Protein AF-A0AAN6PLB9-F1 (afdb_monomer)

Foldseek 3Di:
DADDQPFDDWDDDPPAWTAGDRDDPDDDHDDPDFPAFQLVVLPDDDDPLVLLQLLLQVLVQLQVCVVQQKDQQADARRQKGWHWDDDPPDDTHTQDIDGHNSNGIIRHDPPAWFAQAQTYDLLLFAPCSLLSFTHGQLRVLQSSLQRSCCSNVVDSQQDDPPVCCPDPCVNLSRVLSLCLAQDDPVLLVLLLVRSDPPGPCNVVSVVSNVPDDPVRHRDYLCPPVVDDNLSSVLSNQSSRNNSVSRDGSVVSSVRPSSPPRHHRNPPVPVDDDD

Structure (mmCIF, N/CA/C/O backbone):
data_AF-A0AAN6PLB9-F1
#
_entry.id   AF-A0AAN6PLB9-F1
#
loop_
_atom_site.group_PDB
_atom_site.id
_atom_site.type_symbol
_atom_site.label_atom_id
_atom_site.label_alt_id
_atom_site.label_comp_id
_atom_site.label_asym_id
_atom_site.label_entity_id
_atom_site.label_seq_id
_atom_site.pdbx_PDB_ins_code
_atom_site.Cartn_x
_atom_site.Cartn_y
_atom_site.Cartn_z
_atom_site.occupancy
_atom_site.B_iso_or_equiv
_atom_site.auth_seq_id
_atom_site.auth_comp_id
_atom_site.auth_asym_id
_atom_site.auth_atom_id
_atom_site.pdbx_PDB_model_num
ATOM 1 N N . MET A 1 1 ? -32.066 10.999 2.731 1.00 25.89 1 MET A N 1
ATOM 2 C CA . MET A 1 1 ? -32.574 11.296 1.374 1.00 25.89 1 MET A CA 1
ATOM 3 C C . MET A 1 1 ? -31.508 10.789 0.423 1.00 25.89 1 MET A C 1
ATOM 5 O O . MET A 1 1 ? -30.382 11.249 0.516 1.00 25.89 1 MET A O 1
ATOM 9 N N . PHE A 1 2 ? -31.809 9.727 -0.319 1.00 24.89 2 PHE A N 1
ATOM 10 C CA . PHE A 1 2 ? -30.837 8.967 -1.106 1.00 24.89 2 PHE A CA 1
ATOM 11 C C . PHE A 1 2 ? -30.573 9.694 -2.425 1.00 24.89 2 PHE A C 1
ATOM 13 O O . PHE A 1 2 ? -31.522 9.934 -3.172 1.00 24.89 2 PHE A O 1
ATOM 20 N N . TYR A 1 3 ? -29.319 10.047 -2.712 1.00 27.06 3 TYR A N 1
ATOM 21 C CA . TYR A 1 3 ? -28.954 10.449 -4.067 1.00 27.06 3 TYR A CA 1
ATOM 22 C C . TYR A 1 3 ? -28.979 9.206 -4.960 1.00 27.06 3 TYR A C 1
ATOM 24 O O . TYR A 1 3 ? -28.337 8.197 -4.675 1.00 27.06 3 TYR A O 1
ATOM 32 N N . ILE A 1 4 ? -29.778 9.273 -6.022 1.00 33.28 4 ILE A N 1
ATOM 33 C CA . ILE A 1 4 ? -29.794 8.291 -7.101 1.00 33.28 4 ILE A CA 1
ATOM 34 C C . ILE A 1 4 ? -28.876 8.865 -8.175 1.00 33.28 4 ILE A C 1
ATOM 36 O O . ILE A 1 4 ? -29.323 9.674 -8.987 1.00 33.28 4 ILE A O 1
ATOM 40 N N . ALA A 1 5 ? -27.606 8.460 -8.184 1.00 35.09 5 ALA A N 1
ATOM 41 C CA . ALA A 1 5 ? -26.762 8.682 -9.351 1.00 35.09 5 ALA A CA 1
ATOM 42 C C . ALA A 1 5 ? -27.443 8.005 -10.553 1.00 35.09 5 ALA A C 1
ATOM 44 O O . ALA A 1 5 ? -27.671 6.789 -10.559 1.00 35.09 5 ALA A O 1
ATOM 45 N N . ARG A 1 6 ? -27.832 8.782 -11.570 1.00 33.81 6 ARG A N 1
ATOM 46 C CA . ARG A 1 6 ? -28.311 8.220 -12.839 1.00 33.81 6 ARG A CA 1
ATOM 47 C C . ARG A 1 6 ? -27.099 7.848 -13.684 1.00 33.81 6 ARG A C 1
ATOM 49 O O . ARG A 1 6 ? -26.679 8.596 -14.557 1.00 33.81 6 ARG A O 1
ATOM 56 N N . LEU A 1 7 ? -26.584 6.646 -13.447 1.00 39.00 7 LEU A N 1
ATOM 57 C CA . LEU A 1 7 ? -25.557 6.016 -14.275 1.00 39.00 7 LEU A CA 1
ATOM 58 C C . LEU A 1 7 ? -26.034 5.944 -15.745 1.00 39.00 7 LEU A C 1
ATOM 60 O O . LEU A 1 7 ? -27.029 5.278 -16.048 1.00 39.00 7 LEU A O 1
ATOM 64 N N . LYS A 1 8 ? -25.337 6.616 -16.671 1.00 37.84 8 LYS A N 1
ATOM 65 C CA . LYS A 1 8 ? -25.500 6.453 -18.132 1.00 37.84 8 LYS A CA 1
ATOM 66 C C . LYS A 1 8 ? -24.259 5.782 -18.756 1.00 37.84 8 LYS A C 1
ATOM 68 O O . LYS A 1 8 ? -23.243 5.633 -18.084 1.00 37.84 8 LYS A O 1
ATOM 73 N N . PRO A 1 9 ? -24.358 5.243 -19.989 1.00 39.09 9 PRO A N 1
ATOM 74 C CA . PRO A 1 9 ? -23.533 4.122 -20.421 1.00 39.09 9 PRO A CA 1
ATOM 75 C C . PRO A 1 9 ? -22.086 4.502 -20.752 1.00 39.09 9 PRO A C 1
ATOM 77 O O . PRO A 1 9 ? -21.847 5.383 -21.569 1.00 39.09 9 PRO A O 1
ATOM 80 N N . TRP A 1 10 ? -21.164 3.719 -20.184 1.00 47.72 10 TRP A N 1
ATOM 81 C CA . TRP A 1 10 ? -19.867 3.279 -20.715 1.00 47.72 10 TRP A CA 1
ATOM 82 C C . TRP A 1 10 ? -19.184 4.219 -21.724 1.00 47.72 10 TRP A C 1
ATOM 84 O O . TRP A 1 10 ? -19.384 4.087 -22.935 1.00 47.72 10 TRP A O 1
ATOM 94 N N . VAL A 1 11 ? -18.268 5.071 -21.258 1.00 44.00 11 VAL A N 1
ATOM 95 C CA . VAL A 1 11 ? -17.340 5.754 -22.168 1.00 44.00 11 VAL A CA 1
ATOM 96 C C . VAL A 1 11 ? -16.182 4.808 -22.490 1.00 44.00 11 VAL A C 1
ATOM 98 O O . VAL A 1 11 ? -15.312 4.542 -21.665 1.00 44.00 11 VAL A O 1
ATOM 101 N N . ARG A 1 12 ? -16.191 4.257 -23.710 1.00 44.69 12 ARG A N 1
ATOM 102 C CA . ARG A 1 12 ? -15.027 3.590 -24.312 1.00 44.69 12 ARG A CA 1
ATOM 103 C C . ARG A 1 12 ? -14.147 4.672 -24.928 1.00 44.69 12 ARG A C 1
ATOM 105 O O . ARG A 1 12 ? -14.600 5.332 -25.857 1.00 44.69 12 ARG A O 1
ATOM 112 N N . GLY A 1 13 ? -12.919 4.852 -24.446 1.00 45.09 13 GLY A N 1
ATOM 113 C CA . GLY A 1 13 ? -12.085 5.947 -24.961 1.00 45.09 13 GLY A CA 1
ATOM 114 C C . GLY A 1 13 ? -10.575 5.792 -24.848 1.00 45.09 13 GLY A C 1
ATOM 115 O O . GLY A 1 13 ? -9.855 6.408 -25.624 1.00 45.09 13 GLY A O 1
ATOM 116 N N . ILE A 1 14 ? -10.067 4.944 -23.960 1.00 41.19 14 ILE A N 1
ATOM 117 C CA . ILE A 1 14 ? -8.632 4.667 -23.870 1.00 41.19 14 ILE A CA 1
ATOM 118 C C . ILE A 1 14 ? -8.520 3.165 -23.847 1.00 41.19 14 ILE A C 1
ATOM 120 O O . ILE A 1 14 ? -9.239 2.544 -23.068 1.00 41.19 14 ILE A O 1
ATOM 124 N N . ALA A 1 15 ? -7.728 2.622 -24.775 1.00 43.38 15 ALA A N 1
ATOM 125 C CA . ALA A 1 15 ? -7.620 1.203 -25.074 1.00 43.38 15 ALA A CA 1
ATOM 126 C C . ALA A 1 15 ? -7.898 0.362 -23.828 1.00 43.38 15 ALA A C 1
ATOM 128 O O . ALA A 1 15 ? -7.049 0.154 -22.967 1.00 43.38 15 ALA A O 1
ATOM 129 N N . ASP A 1 16 ? -9.143 -0.099 -23.769 1.00 50.94 16 ASP A N 1
ATOM 130 C CA . ASP A 1 16 ? -9.564 -1.180 -22.927 1.00 50.94 16 ASP A CA 1
ATOM 131 C C . ASP A 1 16 ? -9.808 -0.960 -21.405 1.00 50.94 16 ASP A C 1
ATOM 133 O O . ASP A 1 16 ? -10.068 -1.942 -20.697 1.00 50.94 16 ASP A O 1
ATOM 137 N N . SER A 1 17 ? -9.936 0.281 -20.921 1.00 43.31 17 SER A N 1
ATOM 138 C CA . SER A 1 17 ? -10.516 0.608 -19.596 1.00 43.31 17 SER A CA 1
ATOM 139 C C . SER A 1 17 ? -11.851 1.370 -19.707 1.00 43.31 17 SER A C 1
ATOM 141 O O . SER A 1 17 ? -12.131 2.029 -20.710 1.00 43.31 17 SER A O 1
ATOM 143 N N . LEU A 1 18 ? -12.724 1.217 -18.702 1.00 50.16 18 LEU A N 1
ATOM 144 C CA . LEU A 1 18 ? -14.030 1.881 -18.625 1.00 50.16 18 LEU A CA 1
ATOM 145 C C . LEU A 1 18 ? -14.038 2.818 -17.418 1.00 50.16 18 LEU A C 1
ATOM 147 O O . LEU A 1 18 ? -13.788 2.376 -16.297 1.00 50.16 18 LEU A O 1
ATOM 151 N N . VAL A 1 19 ? -14.324 4.091 -17.676 1.00 51.91 19 VAL A N 1
ATOM 152 C CA . VAL A 1 19 ? -14.404 5.156 -16.669 1.00 51.91 19 VAL A CA 1
ATOM 153 C C . VAL A 1 19 ? -15.876 5.508 -16.453 1.00 51.91 19 VAL A C 1
ATOM 155 O O . VAL A 1 19 ? -16.648 5.561 -17.418 1.00 51.91 19 VAL A O 1
ATOM 158 N N . PHE A 1 20 ? -16.272 5.713 -15.196 1.00 50.66 20 PHE A N 1
ATOM 159 C CA . PHE A 1 20 ? -17.578 6.276 -14.867 1.00 50.66 20 PHE A CA 1
ATOM 160 C C . PHE A 1 20 ? -17.545 7.773 -15.175 1.00 50.66 20 PHE A C 1
ATOM 162 O O . PHE A 1 20 ? -16.672 8.483 -14.697 1.00 50.66 20 PHE A O 1
ATOM 169 N N . VAL A 1 21 ? -18.463 8.241 -16.019 1.00 49.38 21 VAL A N 1
ATOM 170 C CA . VAL A 1 21 ? -18.608 9.670 -16.311 1.00 49.38 21 VAL A CA 1
ATOM 171 C C . VAL A 1 21 ? -19.924 10.118 -15.709 1.00 49.38 21 VAL A C 1
ATOM 173 O O . VAL A 1 21 ? -20.982 9.654 -16.148 1.00 49.38 21 VAL A O 1
ATOM 176 N N . ASP A 1 22 ? -19.840 10.978 -14.697 1.00 52.12 22 ASP A N 1
ATOM 177 C CA . ASP A 1 22 ? -21.008 11.674 -14.173 1.00 52.12 22 ASP A CA 1
ATOM 178 C C . ASP A 1 22 ? -21.429 12.791 -15.139 1.00 52.12 22 ASP A C 1
ATOM 180 O O . ASP A 1 22 ? -20.599 13.352 -15.858 1.00 52.12 22 ASP A O 1
ATOM 184 N N . THR A 1 23 ? -22.732 13.044 -15.250 1.00 51.47 23 THR A N 1
ATOM 185 C CA . THR A 1 23 ? -23.297 13.918 -16.304 1.00 51.47 23 THR A CA 1
ATOM 186 C C . THR A 1 23 ? -24.202 15.020 -15.772 1.00 51.47 23 THR A C 1
ATOM 188 O O . THR A 1 23 ? -24.922 15.640 -16.560 1.00 51.47 23 THR A O 1
ATOM 191 N N . VAL A 1 24 ? -24.209 15.259 -14.464 1.00 55.50 24 VAL A N 1
ATOM 192 C CA . VAL A 1 24 ? -25.014 16.309 -13.847 1.00 55.50 24 VAL A CA 1
ATOM 193 C C . VAL A 1 24 ? -24.092 17.479 -13.460 1.00 55.50 24 VAL A C 1
ATOM 195 O O . VAL A 1 24 ? -22.923 17.319 -13.134 1.00 55.50 24 VAL A O 1
ATOM 198 N N . GLU A 1 25 ? -24.579 18.707 -13.659 1.00 54.75 25 GLU A N 1
ATOM 199 C CA . GLU A 1 25 ? -23.745 19.924 -13.624 1.00 54.75 25 GLU A CA 1
ATOM 200 C C . GLU A 1 25 ? -23.297 20.329 -12.207 1.00 54.75 25 GLU A C 1
ATOM 202 O O . GLU A 1 25 ? -22.297 21.028 -12.077 1.00 54.75 25 GLU A O 1
ATOM 207 N N . ASP A 1 26 ? -23.996 19.857 -11.168 1.00 61.62 26 ASP A N 1
ATOM 208 C CA . ASP A 1 26 ? -23.743 20.146 -9.749 1.00 61.62 26 ASP A CA 1
ATOM 209 C C . ASP A 1 26 ? -23.920 18.860 -8.910 1.00 61.62 26 ASP A C 1
ATOM 211 O O . ASP A 1 26 ? -24.918 18.689 -8.201 1.00 61.62 26 ASP A O 1
ATOM 215 N N . ASP A 1 27 ? -22.994 17.907 -9.028 1.00 63.59 27 ASP A N 1
ATOM 216 C CA . ASP A 1 27 ? -23.110 16.607 -8.356 1.00 63.59 27 ASP A CA 1
ATOM 217 C C . ASP A 1 27 ? -22.574 16.608 -6.921 1.00 63.59 27 ASP A C 1
ATOM 219 O O . ASP A 1 27 ? -21.419 16.938 -6.652 1.00 63.59 27 ASP A O 1
ATOM 223 N N . ILE A 1 28 ? -23.432 16.192 -5.980 1.00 64.56 28 ILE A N 1
ATOM 224 C CA . ILE A 1 28 ? -23.080 15.964 -4.575 1.00 64.56 28 ILE A CA 1
ATOM 225 C C . ILE A 1 28 ? -23.346 14.500 -4.238 1.00 64.56 28 ILE A C 1
ATOM 227 O O . ILE A 1 28 ? -24.496 14.053 -4.201 1.00 64.56 28 ILE A O 1
ATOM 231 N N . PHE A 1 29 ? -22.293 13.767 -3.885 1.00 69.06 29 PHE A N 1
ATOM 232 C CA . PHE A 1 29 ? -22.437 12.464 -3.252 1.00 69.06 29 PHE A CA 1
ATOM 233 C C . PHE A 1 29 ? -22.690 12.627 -1.751 1.00 69.06 29 PHE A C 1
ATOM 235 O O . PHE A 1 29 ? -21.926 13.270 -1.033 1.00 69.06 29 PHE A O 1
ATOM 242 N N . VAL A 1 30 ? -23.771 12.022 -1.255 1.00 69.38 30 VAL A N 1
ATOM 243 C CA . VAL A 1 30 ? -24.092 12.007 0.178 1.00 69.38 30 VAL A CA 1
ATOM 244 C C . VAL A 1 30 ? -23.851 10.606 0.721 1.00 69.38 30 VAL A C 1
ATOM 246 O O . VAL A 1 30 ? -24.580 9.671 0.387 1.00 69.38 30 VAL A O 1
ATOM 249 N N . TYR A 1 31 ? -22.846 10.482 1.581 1.00 72.00 31 TYR A N 1
ATOM 250 C CA . TYR A 1 31 ? -22.482 9.241 2.260 1.00 72.00 31 TYR A CA 1
ATOM 251 C C . TYR A 1 31 ? -22.837 9.298 3.747 1.00 72.00 31 TYR A C 1
ATOM 253 O O . TYR A 1 31 ? -23.114 10.360 4.307 1.00 72.00 31 TYR A O 1
ATOM 261 N N . GLU A 1 32 ? -22.814 8.138 4.400 1.00 77.00 32 GLU A N 1
ATOM 262 C CA . GLU A 1 32 ? -22.774 8.086 5.859 1.00 77.00 32 GLU A CA 1
ATOM 263 C C . GLU A 1 32 ? -21.498 8.774 6.353 1.00 77.00 32 GLU A C 1
ATOM 265 O O . GLU A 1 32 ? -20.406 8.517 5.844 1.00 77.00 32 GLU A O 1
ATOM 270 N N . PHE A 1 33 ? -21.655 9.674 7.320 1.00 79.75 33 PHE A N 1
ATOM 271 C CA . PHE A 1 33 ? -20.542 10.421 7.883 1.00 79.75 33 PHE A CA 1
ATOM 272 C C . PHE A 1 33 ? -19.771 9.552 8.874 1.00 79.75 33 PHE A C 1
ATOM 274 O O . PHE A 1 33 ? -20.354 9.042 9.828 1.00 79.75 33 PHE A O 1
ATOM 281 N N . LEU A 1 34 ? -18.462 9.435 8.662 1.00 86.56 34 LEU A N 1
ATOM 282 C CA . LEU A 1 34 ? -17.520 8.879 9.626 1.00 86.56 34 LEU A CA 1
ATOM 283 C C . LEU A 1 34 ? -16.592 10.020 10.084 1.00 86.56 34 LEU A C 1
ATOM 285 O O . LEU A 1 34 ? -16.131 10.796 9.243 1.00 86.56 34 LEU A O 1
ATOM 289 N N . PRO A 1 35 ? -16.339 10.163 11.396 1.00 87.75 35 PRO A N 1
ATOM 290 C CA . PRO A 1 35 ? -15.766 11.377 11.979 1.00 87.75 35 PRO A CA 1
ATOM 291 C C . PRO A 1 35 ? -14.303 11.639 11.617 1.00 87.75 35 PRO A C 1
ATOM 293 O O . PRO A 1 35 ? -13.835 12.770 11.766 1.00 87.75 35 PRO A O 1
ATOM 296 N N . THR A 1 36 ? -13.559 10.622 11.180 1.00 93.50 36 THR A N 1
ATOM 297 C CA . THR A 1 36 ? -12.130 10.756 10.893 1.00 93.50 36 THR A CA 1
ATOM 298 C C . THR A 1 36 ? -11.662 9.793 9.802 1.00 93.50 36 THR A C 1
ATOM 300 O O . THR A 1 36 ? -12.372 8.869 9.404 1.00 93.50 36 THR A O 1
ATOM 303 N N . ASP A 1 37 ? -10.436 10.012 9.339 1.00 93.94 37 ASP A N 1
ATOM 304 C CA . ASP A 1 37 ? -9.695 9.120 8.457 1.00 93.94 37 ASP A CA 1
ATOM 305 C C . ASP A 1 37 ? -8.567 8.408 9.220 1.00 93.94 37 ASP A C 1
ATOM 307 O O . ASP A 1 37 ? -8.152 8.819 10.312 1.00 93.94 37 ASP A O 1
ATOM 311 N N . LEU A 1 38 ? -8.055 7.325 8.641 1.00 93.06 38 LEU A N 1
ATOM 312 C CA . LEU A 1 38 ? -7.063 6.482 9.287 1.00 93.06 38 LEU A CA 1
ATOM 313 C C . LEU A 1 38 ? -5.719 7.192 9.475 1.00 93.06 38 LEU A C 1
ATOM 315 O O . LEU A 1 38 ? -5.037 6.867 10.440 1.00 93.06 38 LEU A O 1
ATOM 319 N N . LEU A 1 39 ? -5.352 8.171 8.631 1.00 91.38 39 LEU A N 1
ATOM 320 C CA . LEU A 1 39 ? -4.103 8.934 8.799 1.00 91.38 39 LEU A CA 1
ATOM 321 C C . LEU A 1 39 ? -4.120 9.741 10.101 1.00 91.38 39 LEU A C 1
ATOM 323 O O . LEU A 1 39 ? -3.115 9.821 10.809 1.00 91.38 39 LEU A O 1
ATOM 327 N N . ARG A 1 40 ? -5.260 10.368 10.405 1.00 89.00 40 ARG A N 1
ATOM 328 C CA . ARG A 1 40 ? -5.456 11.136 11.643 1.00 89.00 40 ARG A CA 1
ATOM 329 C C . ARG A 1 40 ? -5.664 10.208 12.836 1.00 89.00 40 ARG A C 1
ATOM 331 O O . ARG A 1 40 ? -5.087 10.433 13.898 1.00 89.00 40 ARG A O 1
ATOM 338 N N . PHE A 1 41 ? -6.452 9.150 12.652 1.00 86.88 41 PHE A N 1
ATOM 339 C CA . PHE A 1 41 ? -6.811 8.211 13.715 1.00 86.88 41 PHE A CA 1
ATOM 340 C C . PHE A 1 41 ? -5.655 7.314 14.177 1.00 86.88 41 PHE A C 1
ATOM 342 O O . PHE A 1 41 ? -5.664 6.848 15.313 1.00 86.88 41 PHE A O 1
ATOM 349 N N . SER A 1 42 ? -4.644 7.068 13.339 1.00 77.88 42 SER A N 1
ATOM 350 C CA . SER A 1 42 ? -3.480 6.258 13.720 1.00 77.88 42 SER A CA 1
ATOM 351 C C . SER A 1 42 ? -2.406 7.026 14.499 1.00 77.88 42 SER A C 1
ATOM 353 O O . SER A 1 42 ? -1.415 6.414 14.906 1.00 77.88 42 SER A O 1
ATOM 355 N N . GLN A 1 43 ? -2.560 8.342 14.714 1.00 72.12 43 GLN A N 1
ATOM 356 C CA . GLN A 1 43 ? -1.592 9.128 15.491 1.00 72.12 43 GLN A CA 1
ATOM 357 C C . GLN A 1 43 ? -1.605 8.797 16.996 1.00 72.12 43 GLN A C 1
ATOM 359 O O . GLN A 1 43 ? -0.521 8.649 17.569 1.00 72.12 43 GLN A O 1
ATOM 364 N N . PRO A 1 44 ? -2.769 8.619 17.655 1.00 69.50 44 PRO A N 1
ATOM 365 C CA . PRO A 1 44 ? -2.837 8.018 18.986 1.00 69.50 44 PRO A CA 1
ATOM 366 C C . PRO A 1 44 ? -2.321 6.568 19.028 1.00 69.50 44 PRO A C 1
ATOM 368 O O . PRO A 1 44 ? -2.311 5.844 18.030 1.00 69.50 44 PRO A O 1
ATOM 371 N N . ALA A 1 45 ? -1.920 6.104 20.215 1.00 75.25 45 ALA A N 1
ATOM 372 C CA . ALA A 1 45 ? -1.459 4.731 20.420 1.00 75.25 45 ALA A CA 1
ATOM 373 C C . ALA A 1 45 ? -2.635 3.731 20.394 1.00 75.25 45 ALA A C 1
ATOM 375 O O . ALA A 1 45 ? -3.240 3.436 21.421 1.00 75.25 45 ALA A O 1
ATOM 376 N N . LEU A 1 46 ? -2.952 3.194 19.213 1.00 87.50 46 LEU A N 1
ATOM 377 C CA . LEU A 1 46 ? -3.864 2.055 19.061 1.00 87.50 46 LEU A CA 1
ATOM 378 C C . LEU A 1 46 ? -3.172 0.745 19.459 1.00 87.50 46 LEU A C 1
ATOM 380 O O . LEU A 1 46 ? -1.989 0.549 19.163 1.00 87.50 46 LEU A O 1
ATOM 384 N N . SER A 1 47 ? -3.923 -0.183 20.060 1.00 91.69 47 SER A N 1
ATOM 385 C CA . SER A 1 47 ? -3.423 -1.536 20.318 1.00 91.69 47 SER A CA 1
ATOM 386 C C . SER A 1 47 ? -3.121 -2.279 19.013 1.00 91.69 47 SER A C 1
ATOM 388 O O . SER A 1 47 ? -3.685 -1.994 17.950 1.00 91.69 47 SER A O 1
ATOM 390 N N . VAL A 1 48 ? -2.227 -3.263 19.096 1.00 93.06 48 VAL A N 1
ATOM 391 C CA . VAL A 1 48 ? -1.866 -4.130 17.965 1.00 93.06 48 VAL A CA 1
ATOM 392 C C . VAL A 1 48 ? -3.098 -4.861 17.430 1.00 93.06 48 VAL A C 1
ATOM 394 O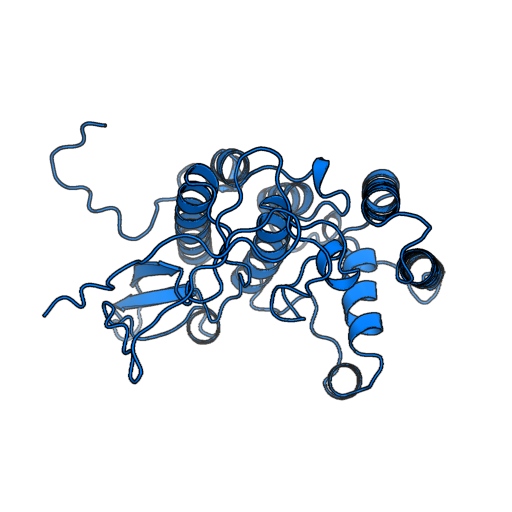 O . VAL A 1 48 ? -3.263 -4.994 16.218 1.00 93.06 48 VAL A O 1
ATOM 397 N N . GLU A 1 49 ? -3.989 -5.292 18.317 1.00 93.75 49 GLU A N 1
ATOM 398 C CA . GLU A 1 49 ? -5.231 -5.986 17.988 1.00 93.75 49 GLU A CA 1
ATOM 399 C C . GLU A 1 49 ? -6.177 -5.077 17.203 1.00 93.75 49 GLU A C 1
ATOM 401 O O . GLU A 1 49 ? -6.653 -5.474 16.140 1.00 93.75 49 GLU A O 1
ATOM 406 N N . THR A 1 50 ? -6.386 -3.835 17.654 1.00 93.94 50 THR A N 1
ATOM 407 C CA . THR A 1 50 ? -7.221 -2.859 16.936 1.00 93.94 50 THR A CA 1
ATOM 408 C C . THR A 1 50 ? -6.650 -2.563 15.553 1.00 93.94 50 THR A C 1
ATOM 410 O O . THR A 1 50 ? -7.386 -2.587 14.566 1.00 93.94 50 THR A O 1
ATOM 413 N N . LYS A 1 51 ? -5.330 -2.369 15.443 1.00 95.31 51 LYS A N 1
ATOM 414 C CA . LYS A 1 51 ? -4.647 -2.174 14.153 1.00 95.31 51 LYS A CA 1
ATOM 415 C C . LYS A 1 51 ? -4.860 -3.362 13.208 1.00 95.31 51 LYS A C 1
ATOM 417 O O . LYS A 1 51 ? -5.196 -3.160 12.041 1.00 95.31 51 LYS A O 1
ATOM 422 N N . ARG A 1 52 ? -4.736 -4.598 13.706 1.00 96.81 52 ARG A N 1
ATOM 423 C CA . ARG A 1 52 ? -5.010 -5.825 12.932 1.00 96.81 52 ARG A CA 1
ATOM 424 C C . ARG A 1 52 ? -6.460 -5.886 12.455 1.00 96.81 52 ARG A C 1
ATOM 426 O O . ARG A 1 52 ? -6.685 -6.198 11.287 1.00 96.81 52 ARG A O 1
ATOM 433 N N . SER A 1 53 ? -7.422 -5.557 13.315 1.00 96.38 53 SER A N 1
ATOM 434 C CA . SER A 1 53 ? -8.848 -5.543 12.965 1.00 96.38 53 SER A CA 1
ATOM 435 C C . SER A 1 53 ? -9.181 -4.479 11.915 1.00 96.38 53 SER A C 1
ATOM 437 O O . SER A 1 53 ? -9.909 -4.771 10.964 1.00 96.38 53 SER A O 1
ATOM 439 N N . ILE A 1 54 ? -8.594 -3.277 12.008 1.00 96.25 54 ILE A N 1
ATOM 440 C CA . ILE A 1 54 ? -8.721 -2.233 10.974 1.00 96.25 54 ILE A CA 1
ATOM 441 C C . ILE A 1 54 ? -8.191 -2.754 9.639 1.00 96.25 54 ILE A C 1
ATOM 443 O O . ILE A 1 54 ? -8.913 -2.740 8.643 1.00 96.25 54 ILE A O 1
ATOM 447 N N . LEU A 1 55 ? -6.960 -3.273 9.615 1.00 97.75 55 LEU A N 1
ATOM 448 C CA . LEU A 1 55 ? -6.335 -3.768 8.387 1.00 97.75 55 LEU A CA 1
ATOM 449 C C . LEU A 1 55 ? -7.114 -4.927 7.765 1.00 97.75 55 LEU A C 1
ATOM 451 O O . LEU A 1 55 ? -7.283 -4.958 6.547 1.00 97.75 55 LEU A O 1
ATOM 455 N N . LYS A 1 56 ? -7.649 -5.840 8.584 1.00 97.88 56 LYS A N 1
ATOM 456 C CA . LYS A 1 56 ? -8.515 -6.921 8.105 1.00 97.88 56 LYS A CA 1
ATOM 457 C C . LYS A 1 56 ? -9.798 -6.379 7.476 1.00 97.88 56 LYS A C 1
ATOM 459 O O . LYS A 1 56 ? -10.217 -6.877 6.435 1.00 97.88 56 LYS A O 1
ATOM 464 N N . SER A 1 57 ? -10.398 -5.350 8.074 1.00 96.44 57 SER A N 1
ATOM 465 C CA . SER A 1 57 ? -11.631 -4.721 7.575 1.00 96.44 57 SER A CA 1
ATOM 466 C C . SER A 1 57 ? -11.402 -4.019 6.236 1.00 96.44 57 SER A C 1
ATOM 468 O O . SER A 1 57 ? -12.155 -4.241 5.289 1.00 96.44 57 SER A O 1
ATOM 470 N N . VAL A 1 58 ? -10.305 -3.262 6.108 1.00 97.00 58 VAL A N 1
ATOM 471 C CA . VAL A 1 58 ? -9.897 -2.644 4.834 1.00 97.00 58 VAL A CA 1
ATOM 472 C C . VAL A 1 58 ? -9.659 -3.711 3.767 1.00 97.00 58 VAL A C 1
ATOM 474 O O . VAL A 1 58 ? -10.198 -3.618 2.668 1.00 97.00 58 VAL A O 1
ATOM 477 N N . LEU A 1 59 ? -8.895 -4.757 4.086 1.00 97.50 59 LEU A N 1
ATOM 478 C CA . LEU A 1 59 ? -8.588 -5.821 3.132 1.00 97.50 59 LEU A CA 1
ATOM 479 C C . LEU A 1 59 ? -9.835 -6.618 2.716 1.00 97.50 59 LEU A C 1
ATOM 481 O O . LEU A 1 59 ? -9.934 -7.041 1.567 1.00 97.50 59 LEU A O 1
ATOM 485 N N . THR A 1 60 ? -10.806 -6.772 3.621 1.00 96.31 60 THR A N 1
ATOM 486 C CA . THR A 1 60 ? -12.121 -7.364 3.322 1.00 96.31 60 THR A CA 1
ATOM 487 C C . THR A 1 60 ? -12.879 -6.514 2.305 1.00 96.31 60 THR A C 1
ATOM 489 O O . THR A 1 60 ? -13.337 -7.044 1.294 1.00 96.31 60 THR A O 1
ATOM 492 N N . GLY A 1 61 ? -12.927 -5.192 2.500 1.00 94.69 61 GLY A N 1
ATOM 493 C CA . GLY A 1 61 ? -13.506 -4.268 1.520 1.00 94.69 61 GLY A CA 1
ATOM 494 C C . GLY A 1 61 ? -12.788 -4.307 0.165 1.00 94.69 61 GLY A C 1
ATOM 495 O O . GLY A 1 61 ? -13.439 -4.341 -0.876 1.00 94.69 61 GLY A O 1
ATOM 496 N N . LEU A 1 62 ? -11.451 -4.376 0.160 1.00 95.62 62 LEU A N 1
ATOM 497 C CA . LEU A 1 62 ? -10.669 -4.511 -1.075 1.00 95.62 62 LEU A CA 1
ATOM 498 C C . LEU A 1 62 ? -10.957 -5.822 -1.805 1.00 95.62 62 LEU A C 1
ATOM 500 O O . LEU A 1 62 ? -11.112 -5.804 -3.022 1.00 95.62 62 LEU A O 1
ATOM 504 N N . SER A 1 63 ? -11.051 -6.934 -1.076 1.00 95.56 63 SER A N 1
ATOM 505 C CA . SER A 1 63 ? -11.420 -8.234 -1.641 1.00 95.56 63 SER A CA 1
ATOM 506 C C . SER A 1 63 ? -12.776 -8.165 -2.342 1.00 95.56 63 SER A C 1
ATOM 508 O O . SER A 1 63 ? -12.896 -8.576 -3.495 1.00 95.56 63 SER A O 1
ATOM 510 N N . GLU A 1 64 ? -13.772 -7.544 -1.706 1.00 94.50 64 GLU A N 1
ATOM 511 C CA . GLU A 1 64 ? -15.100 -7.364 -2.297 1.00 94.50 64 GLU A CA 1
ATOM 512 C C . GLU A 1 64 ? -15.069 -6.496 -3.565 1.00 94.50 64 GLU A C 1
ATOM 514 O O . GLU A 1 64 ? -15.678 -6.852 -4.577 1.00 94.50 64 GLU A O 1
ATOM 519 N N . LEU A 1 65 ? -14.321 -5.386 -3.551 1.00 92.81 65 LEU A N 1
ATOM 520 C CA . LEU A 1 65 ? -14.130 -4.552 -4.742 1.00 92.81 65 LEU A CA 1
ATOM 521 C C . LEU A 1 65 ? -13.464 -5.347 -5.874 1.00 92.81 65 LEU A C 1
ATOM 523 O O . LEU A 1 65 ? -13.968 -5.352 -6.998 1.00 92.81 65 LEU A O 1
ATOM 527 N N . HIS A 1 66 ? -12.377 -6.068 -5.584 1.00 93.81 66 HIS A N 1
ATOM 528 C CA . HIS A 1 66 ? -11.625 -6.832 -6.587 1.00 93.81 66 HIS A CA 1
ATOM 529 C C . HIS A 1 66 ? -12.461 -7.976 -7.174 1.00 93.81 66 HIS A C 1
ATOM 531 O O . HIS A 1 66 ? -12.422 -8.186 -8.386 1.00 93.81 66 HIS A O 1
ATOM 537 N N . ASN A 1 67 ? -13.277 -8.657 -6.359 1.00 91.69 67 ASN A N 1
ATOM 538 C CA . ASN A 1 67 ? -14.206 -9.704 -6.812 1.00 91.69 67 ASN A CA 1
ATOM 539 C C . ASN A 1 67 ? -15.283 -9.165 -7.767 1.00 91.69 67 ASN A C 1
ATOM 541 O O . ASN A 1 67 ? -15.798 -9.902 -8.607 1.00 91.69 67 ASN A O 1
ATOM 545 N N . ARG A 1 68 ? -15.599 -7.868 -7.678 1.00 90.62 68 ARG A N 1
ATOM 546 C CA . ARG A 1 68 ? -16.500 -7.158 -8.603 1.00 90.62 68 ARG A CA 1
ATOM 547 C C . ARG A 1 68 ? -15.772 -6.522 -9.790 1.00 90.62 68 ARG A C 1
ATOM 549 O O . ARG A 1 68 ? -16.413 -5.861 -10.606 1.00 90.62 68 ARG A O 1
ATOM 556 N N . GLY A 1 69 ? -14.455 -6.703 -9.896 1.00 91.06 69 GLY A N 1
ATOM 557 C CA . GLY A 1 69 ? -13.624 -6.074 -10.920 1.00 91.06 69 GLY A CA 1
ATOM 558 C C . GLY A 1 69 ? -13.423 -4.574 -10.708 1.00 91.06 69 GLY A C 1
ATOM 559 O O . GLY A 1 69 ? -13.160 -3.861 -11.669 1.00 91.06 69 GLY A O 1
ATOM 560 N N . ILE A 1 70 ? -13.609 -4.060 -9.491 1.00 90.75 70 ILE A N 1
ATOM 561 C CA . ILE A 1 70 ? -13.472 -2.635 -9.184 1.00 90.75 70 ILE A CA 1
ATOM 562 C C . ILE A 1 70 ? -12.074 -2.366 -8.632 1.00 90.75 70 ILE A C 1
ATOM 564 O O . ILE A 1 70 ? -11.659 -2.920 -7.610 1.00 90.75 70 ILE A O 1
ATOM 568 N N . MET A 1 71 ? -11.373 -1.440 -9.281 1.00 91.06 71 MET A N 1
ATOM 569 C CA . MET A 1 71 ? -10.094 -0.917 -8.836 1.00 91.06 71 MET A CA 1
ATOM 570 C C . MET A 1 71 ? -10.245 0.557 -8.418 1.00 91.06 71 MET A C 1
ATOM 572 O O . MET A 1 71 ? -10.319 1.425 -9.269 1.00 91.06 71 MET A O 1
ATOM 576 N N . HIS A 1 72 ? -10.273 0.834 -7.113 1.00 92.69 72 HIS A N 1
ATOM 577 C CA . HIS A 1 72 ? -10.228 2.156 -6.473 1.00 92.69 72 HIS A CA 1
ATOM 578 C C . HIS A 1 72 ? -9.186 3.149 -7.016 1.00 92.69 72 HIS A C 1
ATOM 580 O O . HIS A 1 72 ? -9.472 4.332 -7.115 1.00 92.69 72 HIS A O 1
ATOM 586 N N . THR A 1 73 ? -7.977 2.696 -7.337 1.00 91.75 73 THR A N 1
ATOM 587 C CA . THR A 1 73 ? -6.820 3.469 -7.826 1.00 91.75 73 THR A CA 1
ATOM 588 C C . THR A 1 73 ? -6.045 4.345 -6.829 1.00 91.75 73 THR A C 1
ATOM 590 O O . THR A 1 73 ? -4.914 4.709 -7.153 1.00 91.75 73 THR A O 1
ATOM 593 N N . ASP A 1 74 ? -6.541 4.604 -5.611 1.00 94.75 74 ASP A N 1
ATOM 594 C CA . ASP A 1 74 ? -5.853 5.466 -4.627 1.00 94.75 74 ASP A CA 1
ATOM 595 C C . ASP A 1 74 ? -5.968 4.978 -3.170 1.00 94.75 74 ASP A C 1
ATOM 597 O O . ASP A 1 74 ? -6.512 5.637 -2.284 1.00 94.75 74 ASP A O 1
ATOM 601 N N . ILE A 1 75 ? -5.441 3.778 -2.911 1.00 96.31 75 ILE A N 1
ATOM 602 C CA . ILE A 1 75 ? -5.398 3.209 -1.558 1.00 96.31 75 ILE A CA 1
ATOM 603 C C . ILE A 1 75 ? -4.342 3.924 -0.711 1.00 96.31 75 ILE A C 1
ATOM 605 O O . ILE A 1 75 ? -3.140 3.749 -0.915 1.00 96.31 75 ILE A O 1
ATOM 609 N N . LYS A 1 76 ? -4.812 4.687 0.279 1.00 96.19 76 LYS A N 1
ATOM 610 C CA . LYS A 1 76 ? -4.007 5.445 1.246 1.00 96.19 76 LYS A CA 1
ATOM 611 C C . LYS A 1 76 ? -4.770 5.634 2.564 1.00 96.19 76 LYS A C 1
ATOM 613 O O . LYS A 1 76 ? -5.998 5.570 2.547 1.00 96.19 76 LYS A O 1
ATOM 618 N N . PRO A 1 77 ? -4.095 5.920 3.694 1.00 95.94 77 PRO A N 1
ATOM 619 C CA . PRO A 1 77 ? -4.766 6.112 4.982 1.00 95.94 77 PRO A CA 1
ATOM 620 C C . PRO A 1 77 ? -5.879 7.178 4.972 1.00 95.94 77 PRO A C 1
ATOM 622 O O . PRO A 1 77 ? -6.895 6.99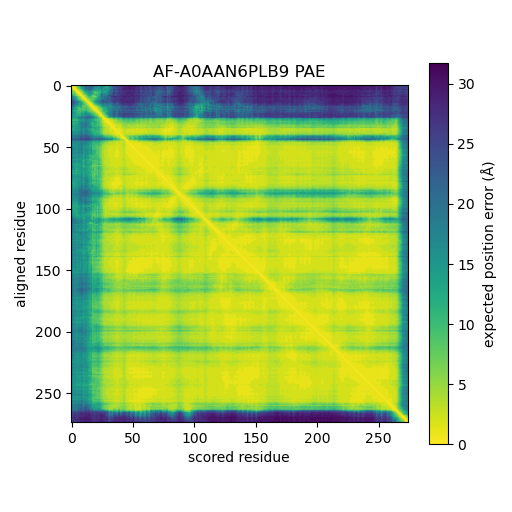3 5.630 1.00 95.94 77 PRO A O 1
ATOM 625 N N . ASN A 1 78 ? -5.741 8.251 4.185 1.00 95.69 78 ASN A N 1
ATOM 626 C CA . ASN A 1 78 ? -6.766 9.300 4.064 1.00 95.69 78 ASN A CA 1
ATOM 627 C C . ASN A 1 78 ? -8.099 8.810 3.479 1.00 95.69 78 ASN A C 1
ATOM 629 O O . ASN A 1 78 ? -9.132 9.401 3.765 1.00 95.69 78 ASN A O 1
ATOM 633 N N . ASN A 1 79 ? -8.065 7.741 2.679 1.00 96.19 79 ASN A N 1
ATOM 634 C CA . ASN A 1 79 ? -9.244 7.185 2.012 1.00 96.19 79 ASN A CA 1
ATOM 635 C C . ASN A 1 79 ? -9.831 5.997 2.790 1.00 96.19 79 ASN A C 1
ATOM 637 O O . ASN A 1 79 ? -10.693 5.276 2.289 1.00 96.19 79 ASN A O 1
ATOM 641 N N . ILE A 1 80 ? -9.354 5.776 4.020 1.00 95.69 80 ILE A N 1
ATOM 642 C CA . ILE A 1 80 ? -9.928 4.820 4.959 1.00 95.69 80 ILE A CA 1
ATOM 643 C C . ILE A 1 80 ? -10.600 5.610 6.075 1.00 95.69 80 ILE A C 1
ATOM 645 O O . ILE A 1 80 ? -9.932 6.140 6.960 1.00 95.69 80 ILE A O 1
ATOM 649 N N . LEU A 1 81 ? -11.923 5.683 6.036 1.00 94.50 81 LEU A N 1
ATOM 650 C CA . LEU A 1 81 ? -12.723 6.346 7.054 1.00 94.50 81 LEU A CA 1
ATOM 651 C C . LEU A 1 81 ? -12.929 5.439 8.264 1.00 94.50 81 LEU A C 1
ATOM 653 O O . LEU A 1 81 ? -13.087 4.221 8.126 1.00 94.50 81 LEU A O 1
ATOM 657 N N . VAL A 1 82 ? -12.949 6.047 9.446 1.00 92.81 82 VAL A N 1
ATOM 658 C CA . VAL A 1 82 ? -13.034 5.352 10.729 1.00 92.81 82 VAL A CA 1
ATOM 659 C C . VAL A 1 82 ? -14.083 6.020 11.613 1.00 92.81 82 VAL A C 1
ATOM 661 O O . VAL A 1 82 ? -14.092 7.241 11.768 1.00 92.81 82 VAL A O 1
ATOM 664 N N . ASP A 1 83 ? -14.945 5.202 12.209 1.00 91.88 83 ASP A N 1
ATOM 665 C CA . ASP A 1 83 ? -15.825 5.592 13.311 1.00 91.88 83 ASP A CA 1
ATOM 666 C C . ASP A 1 83 ? -15.391 4.888 14.594 1.00 91.88 83 ASP A C 1
ATOM 668 O O . ASP A 1 83 ? -14.910 3.748 14.560 1.00 91.88 83 ASP A O 1
ATOM 672 N N . TYR A 1 84 ? -15.516 5.577 15.722 1.00 92.31 84 TYR A N 1
ATOM 673 C CA . TYR A 1 84 ? -15.046 5.084 17.006 1.00 92.31 84 TYR A CA 1
ATOM 674 C C . TYR A 1 84 ? -15.797 5.717 18.176 1.00 92.31 84 TYR A C 1
ATOM 676 O O . TYR A 1 84 ? -16.201 6.877 18.140 1.00 92.31 84 TYR A O 1
ATOM 684 N N . ASN A 1 85 ? -15.912 4.951 19.256 1.00 90.75 85 ASN A N 1
ATOM 685 C CA . ASN A 1 85 ? -16.341 5.446 20.555 1.00 90.75 85 ASN A CA 1
ATOM 686 C C . ASN A 1 85 ? -15.117 5.753 21.416 1.00 90.75 85 ASN A C 1
ATOM 688 O O . ASN A 1 85 ? -14.183 4.952 21.497 1.00 90.75 85 ASN A O 1
ATOM 692 N N . GLU A 1 86 ? -15.149 6.889 22.104 1.00 88.06 86 GLU A N 1
ATOM 693 C CA . GLU A 1 86 ? -14.097 7.313 23.021 1.00 88.06 86 GLU A CA 1
ATOM 694 C C . GLU A 1 86 ? -14.648 7.403 24.444 1.00 88.06 86 GLU A C 1
ATOM 696 O O . GLU A 1 86 ? -15.707 7.985 24.683 1.00 88.06 86 GLU A O 1
ATOM 701 N N . THR A 1 87 ? -13.932 6.806 25.394 1.00 87.62 87 THR A N 1
ATOM 702 C CA . THR A 1 87 ? -14.220 6.904 26.829 1.00 87.62 87 THR A CA 1
ATOM 703 C C . THR A 1 87 ? -12.970 7.416 27.529 1.00 87.62 87 THR A C 1
ATOM 705 O O . THR A 1 87 ? -11.865 6.945 27.265 1.00 87.62 87 THR A O 1
ATOM 708 N N . LEU A 1 88 ? -13.127 8.418 28.399 1.00 86.62 88 LEU A N 1
ATOM 709 C CA . LEU A 1 88 ? -11.995 9.072 29.054 1.00 86.62 88 LEU A CA 1
ATOM 710 C C . LEU A 1 88 ? -11.170 8.057 29.860 1.00 86.62 88 LEU A C 1
ATOM 712 O O . LEU A 1 88 ? -11.678 7.447 30.797 1.00 86.62 88 LEU A O 1
ATOM 716 N N . GLY A 1 89 ? -9.886 7.931 29.522 1.00 83.88 89 GLY A N 1
ATOM 717 C CA . GLY A 1 89 ? -8.962 7.001 30.178 1.00 83.88 89 GLY A CA 1
ATOM 718 C C . GLY A 1 89 ? -8.929 5.593 29.576 1.00 83.88 89 GLY A C 1
ATOM 719 O O . GLY A 1 89 ? -8.156 4.765 30.053 1.00 83.88 89 GLY A O 1
ATOM 720 N N . GLU A 1 90 ? -9.706 5.328 28.524 1.00 86.44 90 GLU A N 1
ATOM 721 C CA . GLU A 1 90 ? -9.714 4.059 27.794 1.00 86.44 90 GLU A CA 1
ATOM 722 C C . GLU A 1 90 ? -9.215 4.240 26.355 1.00 86.44 90 GLU A C 1
ATOM 724 O O . GLU A 1 90 ? -9.214 5.340 25.801 1.00 86.44 90 GLU A O 1
ATOM 729 N N . ALA A 1 91 ? -8.764 3.147 25.737 1.00 84.94 91 ALA A N 1
ATOM 730 C CA . ALA A 1 91 ? -8.415 3.161 24.321 1.00 84.94 91 ALA A CA 1
ATOM 731 C C . ALA A 1 91 ? -9.689 3.305 23.463 1.00 84.94 91 ALA A C 1
ATOM 733 O O . ALA A 1 91 ? -10.714 2.708 23.806 1.00 84.94 91 ALA A O 1
ATOM 734 N N . PRO A 1 92 ? -9.643 4.039 22.336 1.00 89.06 92 PRO A N 1
ATOM 735 C CA . PRO A 1 92 ? -10.804 4.193 21.470 1.00 89.06 92 PRO A CA 1
ATOM 736 C C . PRO A 1 92 ? -11.248 2.840 20.902 1.00 89.06 92 PRO A C 1
ATOM 738 O O . PRO A 1 92 ? -10.429 2.029 20.453 1.00 89.06 92 PRO A O 1
ATOM 741 N N . ILE A 1 93 ? -12.560 2.613 20.897 1.00 90.44 93 ILE A N 1
ATOM 742 C CA . ILE A 1 93 ? -13.179 1.398 20.362 1.00 90.44 93 ILE A CA 1
ATOM 743 C C . ILE A 1 93 ? -13.691 1.709 18.965 1.00 90.44 93 ILE A C 1
ATOM 745 O O . ILE A 1 93 ? -14.664 2.440 18.803 1.00 90.44 93 ILE A O 1
ATOM 749 N N . VAL A 1 94 ? -13.044 1.138 17.954 1.00 92.94 94 VAL A N 1
ATOM 750 C CA . VAL A 1 94 ? -13.426 1.338 16.555 1.00 92.94 94 VAL A CA 1
ATOM 751 C C . VAL A 1 94 ? -14.714 0.576 16.250 1.00 92.94 94 VAL A C 1
ATOM 753 O O . VAL A 1 94 ? -14.788 -0.635 16.462 1.00 92.94 94 VAL A O 1
ATOM 756 N N . THR A 1 95 ? -15.720 1.281 15.744 1.00 91.88 95 THR A N 1
ATOM 757 C CA . THR A 1 95 ? -17.060 0.750 15.451 1.00 91.88 95 THR A CA 1
ATOM 758 C C . THR A 1 95 ? -17.258 0.477 13.966 1.00 91.88 95 THR A C 1
ATOM 760 O O . THR A 1 95 ? -17.929 -0.493 13.612 1.00 91.88 95 THR A O 1
ATOM 763 N N . GLN A 1 96 ? -16.655 1.291 13.095 1.00 90.69 96 GLN A N 1
ATOM 764 C CA . GLN A 1 96 ? -16.717 1.113 11.647 1.00 90.69 96 GLN A CA 1
ATOM 765 C C . GLN A 1 96 ? -15.391 1.466 10.970 1.00 90.69 96 GLN A C 1
ATOM 767 O O . GLN A 1 96 ? -14.674 2.370 11.394 1.00 90.69 96 GLN A O 1
ATOM 772 N N . VAL A 1 97 ? -15.104 0.771 9.870 1.00 93.44 97 VAL A N 1
ATOM 773 C CA . VAL A 1 97 ? -14.015 1.088 8.940 1.00 93.44 97 VAL A CA 1
ATOM 774 C C . VAL A 1 97 ? -14.566 0.996 7.523 1.00 93.44 97 VAL A C 1
ATOM 776 O O . VAL A 1 97 ? -15.164 -0.020 7.167 1.00 93.44 97 VAL A O 1
ATOM 779 N N . ARG A 1 98 ? -14.376 2.038 6.709 1.00 91.56 98 ARG A N 1
ATOM 780 C CA . ARG A 1 98 ? -14.856 2.075 5.320 1.00 91.56 98 ARG A CA 1
ATOM 781 C C . ARG A 1 98 ? -13.802 2.615 4.374 1.00 91.56 98 ARG A C 1
ATOM 783 O O . ARG A 1 98 ? -13.039 3.504 4.722 1.00 91.56 98 ARG A O 1
ATOM 790 N N . ILE A 1 99 ? -13.806 2.088 3.159 1.00 93.75 99 ILE A N 1
ATOM 791 C CA . ILE A 1 99 ? -13.051 2.650 2.045 1.00 93.75 99 ILE A CA 1
ATOM 792 C C . ILE A 1 99 ? -13.923 3.746 1.414 1.00 93.75 99 ILE A C 1
ATOM 794 O O . ILE A 1 99 ? -15.097 3.494 1.133 1.00 93.75 99 ILE A O 1
ATOM 798 N N . SER A 1 100 ? -13.380 4.947 1.240 1.00 91.38 100 SER A N 1
ATOM 799 C CA . SER A 1 100 ? -14.062 6.109 0.645 1.00 91.38 100 SER A CA 1
ATOM 800 C C . SER A 1 100 ? -13.429 6.510 -0.683 1.00 91.38 100 SER A C 1
ATOM 802 O O . SER A 1 100 ? -12.554 5.810 -1.158 1.00 91.38 100 SER A O 1
ATOM 804 N N . ASP A 1 101 ? -13.839 7.646 -1.258 1.00 88.81 101 ASP A N 1
ATOM 805 C CA . ASP A 1 101 ? -13.157 8.257 -2.412 1.00 88.81 101 ASP A CA 1
ATOM 806 C C . ASP A 1 101 ? -13.103 7.333 -3.645 1.00 88.81 101 ASP A C 1
ATOM 808 O O . ASP A 1 101 ? -12.065 7.065 -4.248 1.00 88.81 101 ASP A O 1
ATOM 812 N N . LEU A 1 102 ? -14.272 6.784 -3.990 1.00 86.62 102 LEU A N 1
ATOM 813 C CA . LEU A 1 102 ? -14.437 5.855 -5.108 1.00 86.62 102 LEU A CA 1
ATOM 814 C C . LEU A 1 102 ? -14.628 6.564 -6.459 1.00 86.62 102 LEU A C 1
ATOM 816 O O . LEU A 1 102 ? -14.861 5.879 -7.453 1.00 86.62 102 LEU A O 1
ATOM 820 N N . GLU A 1 103 ? -14.542 7.892 -6.506 1.00 81.81 103 GLU A N 1
ATOM 821 C CA . GLU A 1 103 ? -14.867 8.715 -7.680 1.00 81.81 103 GLU A CA 1
ATOM 822 C C . GLU A 1 103 ? -13.947 8.404 -8.872 1.00 81.81 103 GLU A C 1
ATOM 824 O O . GLU A 1 103 ? -14.420 8.266 -9.999 1.00 81.81 103 GLU A O 1
ATOM 829 N N . ASP A 1 104 ? -12.666 8.142 -8.601 1.00 83.06 104 ASP A N 1
ATOM 830 C CA . ASP A 1 104 ? -11.669 7.737 -9.602 1.00 83.06 104 ASP A CA 1
ATOM 831 C C . ASP A 1 104 ? -11.553 6.207 -9.773 1.00 83.06 104 ASP A C 1
ATOM 833 O O . ASP A 1 104 ? -10.623 5.698 -10.410 1.00 83.06 104 ASP A O 1
ATOM 837 N N . SER A 1 105 ? -12.490 5.430 -9.214 1.00 88.62 105 SER A N 1
ATOM 838 C CA . SER A 1 105 ? -12.472 3.971 -9.357 1.00 88.62 105 SER A CA 1
ATOM 839 C C . SER A 1 105 ? -12.741 3.544 -10.797 1.00 88.62 105 SER A C 1
ATOM 841 O O . SER A 1 105 ? -13.637 4.049 -11.475 1.00 88.62 105 SER A O 1
ATOM 843 N N . VAL A 1 106 ? -12.041 2.505 -11.242 1.00 88.25 106 VAL A N 1
ATOM 844 C CA . VAL A 1 106 ? -12.218 1.929 -12.577 1.00 88.25 106 VAL A CA 1
ATOM 845 C C . VAL A 1 106 ? -12.784 0.518 -12.512 1.00 88.25 106 VAL A C 1
ATOM 847 O O . VAL A 1 106 ? -12.498 -0.250 -11.591 1.00 88.25 106 VAL A O 1
ATOM 850 N N . LEU A 1 107 ? -13.554 0.140 -13.534 1.00 88.94 107 LEU A N 1
ATOM 851 C CA . LEU A 1 107 ? -13.975 -1.245 -13.720 1.00 88.94 107 LEU A CA 1
ATOM 852 C C . LEU A 1 107 ? -12.968 -1.987 -14.611 1.00 88.94 107 LEU A C 1
ATOM 854 O O . LEU A 1 107 ? -12.934 -1.803 -15.834 1.00 88.94 107 LEU A O 1
ATOM 858 N N . LEU A 1 108 ? -12.183 -2.869 -14.004 1.00 85.69 108 LEU A N 1
ATOM 859 C CA . LEU A 1 108 ?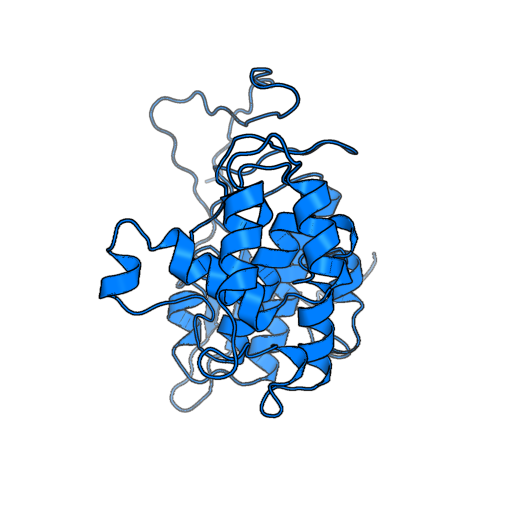 -11.307 -3.819 -14.673 1.00 85.69 108 LEU A CA 1
ATOM 860 C C . LEU A 1 108 ? -12.045 -5.136 -14.912 1.00 85.69 108 LEU A C 1
ATOM 862 O O . LEU A 1 108 ? -12.277 -5.933 -14.007 1.00 85.69 108 LEU A O 1
ATOM 866 N N . ARG A 1 109 ? -12.395 -5.392 -16.175 1.00 78.69 109 ARG A N 1
ATOM 867 C CA . ARG A 1 109 ? -12.853 -6.727 -16.588 1.00 78.69 109 ARG A CA 1
ATOM 868 C C . ARG A 1 109 ? -11.692 -7.720 -16.512 1.00 78.69 109 ARG A C 1
ATOM 870 O O . ARG A 1 109 ? -10.528 -7.330 -16.553 1.00 78.69 109 ARG A O 1
ATOM 877 N N . GLU A 1 110 ? -12.012 -9.005 -16.441 1.00 78.31 110 GLU A N 1
ATOM 878 C CA . GLU A 1 110 ? -11.011 -10.066 -16.346 1.00 78.31 110 GLU A CA 1
ATOM 879 C C . GLU A 1 110 ? -9.953 -9.969 -17.464 1.00 78.31 110 GLU A C 1
ATOM 881 O O . GLU A 1 110 ? -10.274 -9.754 -18.636 1.00 78.31 110 GLU A O 1
ATOM 886 N N . GLY A 1 111 ? -8.675 -10.072 -17.085 1.00 78.75 111 GLY A N 1
ATOM 887 C CA . GLY A 1 111 ? -7.533 -9.971 -18.003 1.00 78.75 111 GLY A CA 1
ATOM 888 C C . GLY A 1 111 ? -7.183 -8.552 -18.471 1.00 78.75 111 GLY A C 1
ATOM 889 O O . GLY A 1 111 ? -6.368 -8.400 -19.384 1.00 78.75 111 GLY A O 1
ATOM 890 N N . ARG A 1 112 ? -7.788 -7.511 -17.886 1.00 85.00 112 ARG A N 1
ATOM 891 C CA . ARG A 1 112 ? -7.567 -6.105 -18.257 1.00 85.00 112 ARG A CA 1
ATOM 892 C C . ARG A 1 112 ? -6.702 -5.386 -17.234 1.00 85.00 112 ARG A C 1
ATOM 894 O O . ARG A 1 112 ? -6.698 -5.725 -16.058 1.00 85.00 112 ARG A O 1
ATOM 901 N N . CYS A 1 113 ? -6.010 -4.355 -17.701 1.00 91.25 113 CYS A N 1
ATOM 902 C CA . CYS A 1 113 ? -5.171 -3.487 -16.888 1.00 91.25 113 CYS A CA 1
ATOM 903 C C . CYS A 1 113 ? -5.298 -2.040 -17.369 1.00 91.25 113 CYS A C 1
ATOM 905 O O . CYS A 1 113 ? -5.548 -1.796 -18.551 1.00 91.25 113 CYS A O 1
ATOM 907 N N . MET A 1 114 ? -5.059 -1.085 -16.478 1.00 92.38 114 MET A N 1
ATOM 908 C CA . MET A 1 114 ? -4.780 0.296 -16.869 1.00 92.38 114 MET A CA 1
ATOM 909 C C . MET A 1 114 ? -3.331 0.416 -17.347 1.00 92.38 114 MET A C 1
ATOM 911 O O . MET A 1 114 ? -2.475 -0.360 -16.927 1.00 92.38 114 MET A O 1
ATOM 915 N N . GLN A 1 115 ? -3.028 1.379 -18.215 1.00 91.88 115 GLN A N 1
ATOM 916 C CA . GLN A 1 115 ? -1.662 1.656 -18.666 1.00 91.88 115 GLN A CA 1
ATOM 917 C C . GLN A 1 115 ? -1.526 3.141 -19.030 1.00 91.88 115 GLN A C 1
ATOM 919 O O . GLN A 1 115 ? -2.478 3.751 -19.512 1.00 91.88 115 GLN A O 1
ATOM 924 N N . GLY A 1 116 ? -0.350 3.734 -18.806 1.00 90.19 116 GLY A N 1
ATOM 925 C CA . GLY A 1 116 ? -0.059 5.138 -19.138 1.00 90.19 116 GLY A CA 1
ATOM 926 C C . GLY A 1 116 ? -0.487 6.160 -18.073 1.00 90.19 116 GLY A C 1
ATOM 927 O O . GLY A 1 116 ? 0.047 7.274 -18.037 1.00 90.19 116 GLY A O 1
ATOM 928 N N . CYS A 1 117 ? -1.391 5.782 -17.170 1.00 90.38 117 CYS A N 1
ATOM 929 C CA . CYS A 1 117 ? -1.788 6.572 -16.008 1.00 90.38 117 CYS A CA 1
ATOM 930 C C . CYS A 1 117 ? -0.781 6.441 -14.853 1.00 90.38 117 CYS A C 1
ATOM 932 O O . CYS A 1 117 ? -0.045 5.459 -14.758 1.00 90.38 117 CYS A O 1
ATOM 934 N N . LEU A 1 118 ? -0.760 7.447 -13.979 1.00 91.19 118 LEU A N 1
ATOM 935 C CA . LEU A 1 118 ? 0.039 7.472 -12.753 1.00 91.19 118 LEU A CA 1
ATOM 936 C C . LEU A 1 118 ? -0.924 7.412 -11.558 1.00 91.19 118 LEU A C 1
ATOM 938 O O . LEU A 1 118 ? -1.251 8.446 -10.984 1.00 91.19 118 LEU A O 1
ATOM 942 N N . CYS A 1 119 ? -1.445 6.224 -11.247 1.00 90.75 119 CYS A N 1
ATOM 943 C CA . CYS A 1 119 ? -2.459 6.059 -10.202 1.00 90.75 119 CYS A CA 1
ATOM 944 C C . CYS A 1 119 ? -1.855 6.082 -8.795 1.00 90.75 119 CYS A C 1
ATOM 946 O O . CYS A 1 119 ? -0.721 5.635 -8.585 1.00 90.75 119 CYS A O 1
ATOM 948 N N . GLY A 1 120 ? -2.653 6.548 -7.837 1.00 89.19 120 GLY A N 1
ATOM 949 C CA . GLY A 1 120 ? -2.344 6.574 -6.413 1.00 89.19 120 GLY A CA 1
ATOM 950 C C . GLY A 1 120 ? -1.477 7.754 -5.985 1.00 89.19 120 GLY A C 1
ATOM 951 O O . GLY A 1 120 ? -0.701 8.295 -6.774 1.00 89.19 120 GLY A O 1
ATOM 952 N N . ASN A 1 121 ? -1.577 8.139 -4.717 1.00 94.44 121 ASN A N 1
ATOM 953 C CA . ASN A 1 121 ? -0.695 9.110 -4.076 1.00 94.44 121 ASN A CA 1
ATOM 954 C C . ASN A 1 121 ? 0.755 8.593 -3.990 1.00 94.44 121 ASN A C 1
ATOM 956 O O . ASN A 1 121 ? 1.001 7.410 -3.770 1.00 94.44 121 ASN A O 1
ATOM 960 N N . GLU A 1 122 ? 1.729 9.490 -4.149 1.00 94.44 122 GLU A N 1
ATOM 961 C CA . GLU A 1 122 ? 3.146 9.148 -4.342 1.00 94.44 122 GLU A CA 1
ATOM 962 C C . GLU A 1 122 ? 3.787 8.305 -3.236 1.00 94.44 122 GLU A C 1
ATOM 964 O O . GLU A 1 122 ? 4.638 7.471 -3.542 1.00 94.44 122 GLU A O 1
ATOM 969 N N . LEU A 1 123 ? 3.336 8.455 -1.988 1.00 95.94 123 LEU A N 1
ATOM 970 C CA . LEU A 1 123 ? 3.881 7.735 -0.834 1.00 95.94 123 LEU A CA 1
ATOM 971 C C . LEU A 1 123 ? 3.291 6.327 -0.670 1.00 95.94 123 LEU A C 1
ATOM 973 O O . LEU A 1 123 ? 3.817 5.531 0.106 1.00 95.94 123 LEU A O 1
ATOM 977 N N . TRP A 1 124 ? 2.216 6.011 -1.396 1.00 97.00 124 TRP A N 1
ATOM 978 C CA . TRP A 1 124 ? 1.499 4.729 -1.331 1.00 97.00 124 TRP A CA 1
ATOM 979 C C . TRP A 1 124 ? 1.467 4.003 -2.682 1.00 97.00 124 TRP A C 1
ATOM 981 O O . TRP A 1 124 ? 1.049 2.849 -2.772 1.00 97.00 124 TRP A O 1
ATOM 991 N N . ARG A 1 125 ? 1.906 4.673 -3.748 1.00 96.81 125 ARG A N 1
ATOM 992 C CA . ARG A 1 125 ? 1.886 4.212 -5.138 1.00 96.81 125 ARG A CA 1
ATOM 993 C C . ARG A 1 125 ? 2.743 2.968 -5.347 1.00 96.81 125 ARG A C 1
ATOM 995 O O . ARG A 1 125 ? 3.817 2.863 -4.777 1.00 96.81 125 ARG A O 1
ATOM 1002 N N . SER A 1 126 ? 2.321 2.047 -6.213 1.00 97.81 126 SER A N 1
ATOM 1003 C CA . SER A 1 126 ? 3.124 0.876 -6.592 1.00 97.81 126 SER A CA 1
ATOM 1004 C C . SER A 1 126 ? 4.298 1.227 -7.532 1.00 97.81 126 SER A C 1
ATOM 1006 O O . SER A 1 126 ? 4.234 2.218 -8.269 1.00 97.81 126 SER A O 1
ATOM 1008 N N . PRO A 1 127 ? 5.387 0.433 -7.562 1.00 97.56 127 PRO A N 1
ATOM 1009 C CA . PRO A 1 127 ? 6.551 0.726 -8.405 1.00 97.56 127 PRO A CA 1
ATOM 1010 C C . PRO A 1 127 ? 6.231 0.696 -9.909 1.00 97.56 127 PRO A C 1
ATOM 1012 O O . PRO A 1 127 ? 6.764 1.499 -10.672 1.00 97.56 127 PRO A O 1
ATOM 1015 N N . GLU A 1 128 ? 5.331 -0.179 -10.360 1.00 97.94 128 GLU A N 1
ATOM 1016 C CA . GLU A 1 128 ? 4.898 -0.213 -11.760 1.00 97.94 128 GLU A CA 1
ATOM 1017 C C . GLU A 1 128 ? 4.002 0.977 -12.146 1.00 97.94 128 GLU A C 1
ATOM 1019 O O . GLU A 1 128 ? 4.031 1.404 -13.302 1.00 97.94 128 GLU A O 1
ATOM 1024 N N . SER A 1 129 ? 3.261 1.558 -11.190 1.00 96.69 129 SER A N 1
ATOM 1025 C CA . SER A 1 129 ? 2.497 2.792 -11.417 1.00 96.69 129 SER A CA 1
ATOM 1026 C C . SER A 1 129 ? 3.425 3.990 -11.628 1.00 96.69 129 SER A C 1
ATOM 1028 O O . SER A 1 129 ? 3.218 4.757 -12.567 1.00 96.69 129 SER A O 1
ATOM 1030 N N . TRP A 1 130 ? 4.520 4.105 -10.861 1.00 96.38 130 TRP A N 1
ATOM 1031 C CA . TRP A 1 130 ? 5.566 5.111 -11.115 1.00 96.38 130 TRP A CA 1
ATOM 1032 C C . TRP A 1 130 ? 6.122 5.045 -12.543 1.00 96.38 130 TRP A C 1
ATOM 1034 O O . TRP A 1 130 ? 6.344 6.077 -13.173 1.00 96.38 130 TRP A O 1
ATOM 1044 N N . ALA A 1 131 ? 6.282 3.831 -13.073 1.00 96.06 131 ALA A N 1
ATOM 1045 C CA . ALA A 1 131 ? 6.705 3.598 -14.450 1.00 96.06 131 ALA A CA 1
ATOM 1046 C C . ALA A 1 131 ? 5.582 3.787 -15.489 1.00 96.06 131 ALA A C 1
ATOM 1048 O O . ALA A 1 131 ? 5.810 3.562 -16.679 1.00 96.06 131 ALA A O 1
ATOM 1049 N N . ARG A 1 132 ? 4.359 4.146 -15.069 1.00 95.88 132 ARG A N 1
ATOM 1050 C CA . ARG A 1 132 ? 3.144 4.199 -15.906 1.00 95.88 132 ARG A CA 1
ATOM 1051 C C . ARG A 1 132 ? 2.908 2.904 -16.693 1.00 95.88 132 ARG A C 1
ATOM 1053 O O . ARG A 1 132 ? 2.303 2.909 -17.770 1.00 95.88 132 ARG A O 1
ATOM 1060 N N . ALA A 1 133 ? 3.416 1.791 -16.169 1.00 96.81 133 ALA A N 1
ATOM 1061 C CA . ALA A 1 133 ? 3.277 0.476 -16.765 1.00 96.81 133 ALA A CA 1
ATOM 1062 C C . ALA A 1 133 ? 1.865 -0.069 -16.506 1.00 96.81 133 ALA A C 1
ATOM 1064 O O . ALA A 1 133 ? 0.983 0.637 -16.004 1.00 96.81 133 ALA A O 1
ATOM 1065 N N . LYS A 1 134 ? 1.636 -1.328 -16.891 1.00 96.06 134 LYS A N 1
ATOM 1066 C CA . LYS A 1 134 ? 0.350 -1.995 -16.680 1.00 96.06 134 LYS A CA 1
ATOM 1067 C C . LYS A 1 134 ? 0.020 -2.058 -15.186 1.00 96.06 134 LYS A C 1
ATOM 1069 O O . LYS A 1 134 ? 0.866 -2.463 -14.395 1.00 96.06 134 LYS A O 1
ATOM 1074 N N . GLN A 1 135 ? -1.192 -1.671 -14.820 1.00 95.69 135 GLN A N 1
ATOM 1075 C CA . GLN A 1 135 ? -1.682 -1.596 -13.444 1.00 95.69 135 GLN A CA 1
ATOM 1076 C C . GLN A 1 135 ? -3.005 -2.350 -13.323 1.00 95.69 135 GLN A C 1
ATOM 1078 O O . GLN A 1 135 ? -3.872 -2.238 -14.192 1.00 95.69 135 GLN A O 1
ATOM 1083 N N . ASP A 1 136 ? -3.153 -3.118 -12.251 1.00 95.00 136 ASP A N 1
ATOM 1084 C CA . ASP A 1 136 ? -4.330 -3.938 -11.964 1.00 95.00 136 ASP A CA 1
ATOM 1085 C C . ASP A 1 136 ? -4.529 -4.089 -10.442 1.00 95.00 136 ASP A C 1
ATOM 1087 O O . ASP A 1 136 ? -3.940 -3.354 -9.644 1.00 95.00 136 ASP A O 1
ATOM 1091 N N . HIS A 1 137 ? -5.356 -5.045 -10.009 1.00 95.75 137 HIS A N 1
ATOM 1092 C CA . HIS A 1 137 ? -5.581 -5.305 -8.586 1.00 95.75 137 HIS A CA 1
ATOM 1093 C C . HIS A 1 137 ? -4.285 -5.589 -7.803 1.00 95.75 137 HIS A C 1
ATOM 1095 O O . HIS A 1 137 ? -4.212 -5.242 -6.625 1.00 95.75 137 HIS A O 1
ATOM 1101 N N . ALA A 1 138 ? -3.232 -6.134 -8.423 1.00 97.25 138 ALA A N 1
ATOM 1102 C CA . ALA A 1 138 ? -1.953 -6.352 -7.750 1.00 97.25 138 ALA A CA 1
ATOM 1103 C C . ALA A 1 138 ? -1.265 -5.027 -7.378 1.00 97.25 138 ALA A C 1
ATOM 1105 O O . ALA A 1 138 ? -0.535 -4.965 -6.383 1.00 97.25 138 ALA A O 1
ATOM 1106 N N . SER A 1 139 ? -1.511 -3.945 -8.123 1.00 97.06 139 SER A N 1
ATOM 1107 C CA . SER A 1 139 ? -1.048 -2.598 -7.765 1.00 97.06 139 SER A CA 1
ATOM 1108 C C . SER A 1 139 ? -1.697 -2.109 -6.468 1.00 97.06 139 SER A C 1
ATOM 1110 O O . SER A 1 139 ? -1.009 -1.537 -5.625 1.00 97.06 139 SER A O 1
ATOM 1112 N N . HIS A 1 140 ? -2.980 -2.419 -6.242 1.00 94.19 140 HIS A N 1
ATOM 1113 C CA . HIS A 1 140 ? -3.642 -2.123 -4.968 1.00 94.19 140 HIS A CA 1
ATOM 1114 C C . HIS A 1 140 ? -3.080 -2.904 -3.795 1.00 94.19 140 HIS A C 1
ATOM 1116 O O . HIS A 1 140 ? -2.953 -2.345 -2.710 1.00 94.19 140 HIS A O 1
ATOM 1122 N N . ILE A 1 141 ? -2.779 -4.190 -3.991 1.00 98.50 141 ILE A N 1
ATOM 1123 C CA . ILE A 1 141 ? -2.229 -5.018 -2.916 1.00 98.50 141 ILE A CA 1
ATOM 1124 C C . ILE A 1 141 ? -0.884 -4.465 -2.452 1.00 98.50 141 ILE A C 1
ATOM 1126 O O . ILE A 1 141 ? -0.627 -4.414 -1.249 1.00 98.50 141 ILE A O 1
ATOM 1130 N N . TYR A 1 142 ? -0.072 -3.960 -3.384 1.00 98.62 142 TYR A N 1
ATOM 1131 C CA . TYR A 1 142 ? 1.149 -3.251 -3.031 1.00 98.62 142 TYR A CA 1
ATOM 1132 C C . TYR A 1 142 ? 0.844 -2.016 -2.178 1.00 98.62 142 TYR A C 1
ATOM 1134 O O . TYR A 1 142 ? 1.362 -1.910 -1.071 1.00 98.62 142 TYR A O 1
ATOM 1142 N N . SER A 1 143 ? -0.032 -1.116 -2.638 1.00 98.31 143 SER A N 1
ATOM 1143 C CA . SER A 1 143 ? -0.410 0.091 -1.883 1.00 98.31 143 SER A CA 1
ATOM 1144 C C . SER A 1 143 ? -0.980 -0.225 -0.498 1.00 98.31 143 SER A C 1
ATOM 1146 O O . SER A 1 143 ? -0.618 0.419 0.488 1.00 98.31 143 SER A O 1
ATOM 1148 N N . PHE A 1 144 ? -1.800 -1.272 -0.390 1.00 98.50 144 PHE A N 1
ATOM 1149 C CA . PHE A 1 144 ? -2.310 -1.764 0.885 1.00 98.50 144 PHE A CA 1
ATOM 1150 C C . PHE A 1 144 ? -1.190 -2.275 1.802 1.00 98.50 144 PHE A C 1
ATOM 1152 O O . PHE A 1 144 ? -1.240 -2.028 3.003 1.00 98.50 144 PHE A O 1
ATOM 1159 N N . ALA A 1 145 ? -0.153 -2.931 1.273 1.00 98.69 145 ALA A N 1
ATOM 1160 C CA . ALA A 1 145 ? 1.004 -3.336 2.072 1.00 98.69 145 ALA A CA 1
ATOM 1161 C C . ALA A 1 145 ? 1.723 -2.129 2.690 1.00 98.69 145 ALA A C 1
ATOM 1163 O O . ALA A 1 145 ? 2.070 -2.154 3.871 1.00 98.69 145 ALA A O 1
ATOM 1164 N N . VAL A 1 146 ? 1.894 -1.051 1.919 1.00 98.31 146 VAL A N 1
ATOM 1165 C CA . VAL A 1 146 ? 2.504 0.198 2.401 1.00 98.31 146 VAL A CA 1
ATOM 1166 C C . VAL A 1 146 ? 1.632 0.848 3.482 1.00 98.31 146 VAL A C 1
ATOM 1168 O O . VAL A 1 146 ? 2.139 1.218 4.544 1.00 98.31 146 VAL A O 1
ATOM 1171 N N . LEU A 1 147 ? 0.313 0.908 3.260 1.00 97.69 147 LEU A N 1
ATOM 1172 C CA . LEU A 1 147 ? -0.668 1.363 4.251 1.00 97.69 147 LEU A CA 1
ATOM 1173 C C . LEU A 1 147 ? -0.594 0.523 5.533 1.00 97.69 147 LEU A C 1
ATOM 1175 O O . LEU A 1 147 ? -0.564 1.074 6.632 1.00 97.69 147 LEU A O 1
ATOM 1179 N N . AL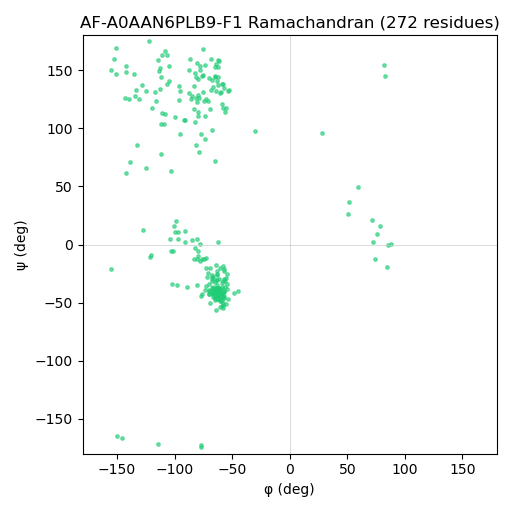A A 1 148 ? -0.512 -0.802 5.413 1.00 97.94 148 ALA A N 1
ATOM 1180 C CA . ALA A 1 148 ? -0.429 -1.705 6.552 1.00 97.94 148 ALA A CA 1
ATOM 1181 C C . ALA A 1 148 ? 0.824 -1.453 7.394 1.00 97.94 148 ALA A C 1
ATOM 1183 O O . ALA A 1 148 ? 0.741 -1.427 8.624 1.00 97.94 148 ALA A O 1
ATOM 1184 N N . ILE A 1 149 ? 1.975 -1.225 6.754 1.00 97.50 149 ILE A N 1
ATOM 1185 C CA . ILE A 1 149 ? 3.213 -0.859 7.456 1.00 97.50 149 ILE A CA 1
ATOM 1186 C C . ILE A 1 149 ? 3.017 0.449 8.219 1.00 97.50 149 ILE A C 1
ATOM 1188 O O . ILE A 1 149 ? 3.380 0.520 9.394 1.00 97.50 149 ILE A O 1
ATOM 1192 N N . HIS A 1 150 ? 2.409 1.456 7.586 1.00 96.00 150 HIS A N 1
ATOM 1193 C CA . HIS A 1 150 ? 2.124 2.729 8.241 1.00 96.00 150 HIS A CA 1
ATOM 1194 C C . HIS A 1 150 ? 1.243 2.550 9.475 1.00 96.00 150 HIS A C 1
ATOM 1196 O O . HIS A 1 150 ? 1.594 3.048 10.539 1.00 96.00 150 HIS A O 1
ATOM 1202 N N . VAL A 1 151 ? 0.155 1.788 9.374 1.00 95.50 151 VAL A N 1
ATOM 1203 C CA . VAL A 1 151 ? -0.745 1.534 10.508 1.00 95.50 151 VAL A CA 1
ATOM 1204 C C . VAL A 1 151 ? -0.027 0.787 11.630 1.00 95.50 151 VAL A C 1
ATOM 1206 O O . VAL A 1 151 ? -0.163 1.140 12.800 1.00 95.50 151 VAL A O 1
ATOM 1209 N N . MET A 1 152 ? 0.763 -0.238 11.305 1.00 95.38 152 MET A N 1
ATOM 1210 C CA . MET A 1 152 ? 1.445 -1.040 12.321 1.00 95.38 152 MET A CA 1
ATOM 1211 C C . MET A 1 152 ? 2.566 -0.271 13.020 1.00 95.38 152 MET A C 1
ATOM 1213 O O . MET A 1 152 ? 2.695 -0.374 14.241 1.00 95.38 152 MET A O 1
ATOM 1217 N N . LEU A 1 153 ? 3.337 0.523 12.275 1.00 93.62 153 LEU A N 1
ATOM 1218 C CA . LEU A 1 153 ? 4.550 1.179 12.772 1.00 93.62 153 LEU A CA 1
ATOM 1219 C C . LEU A 1 153 ? 4.377 2.673 13.074 1.00 93.62 153 LEU A C 1
ATOM 1221 O O . LEU A 1 153 ? 5.311 3.287 13.580 1.00 93.62 153 LEU A O 1
ATOM 1225 N N . ASN A 1 154 ? 3.219 3.261 12.761 1.00 91.00 154 ASN A N 1
ATOM 1226 C CA . ASN A 1 154 ? 2.965 4.707 12.794 1.00 91.00 154 ASN A CA 1
ATOM 1227 C C . ASN A 1 154 ? 4.028 5.507 12.015 1.00 91.00 154 ASN A C 1
ATOM 1229 O O . ASN A 1 154 ? 4.434 6.595 12.416 1.00 91.00 154 ASN A O 1
ATOM 1233 N N . HIS A 1 155 ? 4.501 4.945 10.899 1.00 89.44 155 HIS A N 1
ATOM 1234 C CA . HIS A 1 155 ? 5.587 5.504 10.103 1.00 89.44 155 HIS A CA 1
ATOM 1235 C C . HIS A 1 155 ? 5.303 5.362 8.607 1.00 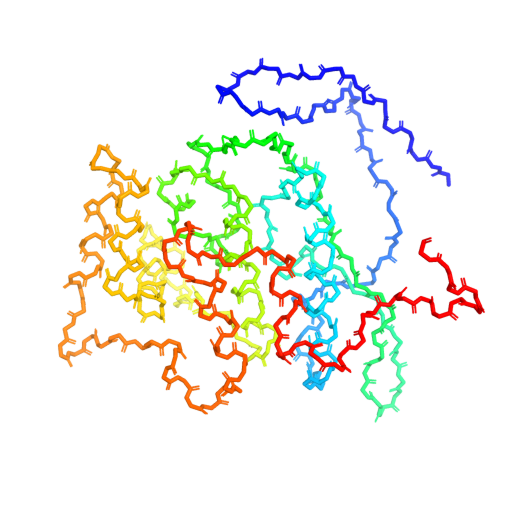89.44 155 HIS A C 1
ATOM 1237 O O . HIS A 1 155 ? 5.072 4.263 8.102 1.00 89.44 155 HIS A O 1
ATOM 1243 N N . THR A 1 156 ? 5.351 6.473 7.876 1.00 93.06 156 THR A N 1
ATOM 1244 C CA . THR A 1 156 ? 5.221 6.474 6.414 1.00 93.06 156 THR A CA 1
ATOM 1245 C C . THR A 1 156 ? 6.525 6.005 5.786 1.00 93.06 156 THR A C 1
ATOM 1247 O O . THR A 1 156 ? 7.452 6.781 5.590 1.00 93.06 156 THR A O 1
ATOM 1250 N N . VAL A 1 157 ? 6.584 4.709 5.477 1.00 93.75 157 VAL A N 1
ATOM 1251 C CA . VAL A 1 157 ? 7.816 4.010 5.088 1.00 93.75 157 VAL A CA 1
ATOM 1252 C C . VAL A 1 157 ? 8.531 4.625 3.882 1.00 93.75 157 VAL A C 1
ATOM 1254 O O . VAL A 1 157 ? 9.753 4.595 3.835 1.00 93.75 157 VAL A O 1
ATOM 1257 N N . PHE A 1 158 ? 7.802 5.229 2.944 1.00 94.94 158 PHE A N 1
ATOM 1258 C CA . PHE A 1 158 ? 8.380 5.855 1.755 1.00 94.94 158 PHE A CA 1
ATOM 1259 C C . PHE A 1 158 ? 8.513 7.375 1.829 1.00 94.94 158 PHE A C 1
ATOM 1261 O O . PHE A 1 158 ? 8.700 8.001 0.792 1.00 94.94 158 PHE A O 1
ATOM 1268 N N . ARG A 1 159 ? 8.415 7.984 3.015 1.00 92.38 159 ARG A N 1
ATOM 1269 C CA . ARG A 1 159 ? 8.613 9.428 3.165 1.00 92.38 159 ARG A CA 1
ATOM 1270 C C . ARG A 1 159 ? 10.118 9.753 3.184 1.00 92.38 159 ARG A C 1
ATOM 1272 O O . ARG A 1 159 ? 10.790 9.321 4.123 1.00 92.38 159 ARG A O 1
ATOM 1279 N N . PRO A 1 160 ? 10.653 10.470 2.178 1.00 90.69 160 PRO A N 1
ATOM 1280 C CA . PRO A 1 160 ? 12.012 11.008 2.231 1.00 90.69 160 PRO A CA 1
ATOM 1281 C C . PRO A 1 160 ? 12.052 12.270 3.121 1.00 90.69 160 PRO A C 1
ATOM 1283 O O . PRO A 1 160 ? 11.061 12.569 3.794 1.00 90.69 160 PRO A O 1
ATOM 1286 N N . SER A 1 161 ? 13.173 13.001 3.172 1.00 91.00 161 SER A N 1
ATOM 1287 C CA . SER A 1 161 ? 13.174 14.312 3.849 1.00 91.00 161 SER A CA 1
ATOM 1288 C C . SER A 1 161 ? 12.207 15.284 3.158 1.00 91.00 161 SER A C 1
ATOM 1290 O O . SER A 1 161 ? 11.855 15.085 1.994 1.00 91.00 161 SER A O 1
ATOM 1292 N N . ASP A 1 162 ? 11.763 16.330 3.858 1.00 90.19 162 ASP A N 1
ATOM 1293 C CA . ASP A 1 162 ? 10.841 17.307 3.264 1.00 90.19 162 ASP A CA 1
ATOM 1294 C C . ASP A 1 162 ? 11.497 18.016 2.060 1.00 90.19 162 ASP A C 1
ATOM 1296 O O . ASP A 1 162 ? 10.863 18.176 1.022 1.00 90.19 162 ASP A O 1
ATOM 1300 N N . GLU A 1 163 ? 12.800 18.316 2.123 1.00 91.44 163 GLU A N 1
ATOM 1301 C CA . GLU A 1 163 ? 13.546 18.886 0.992 1.00 91.44 163 GLU A CA 1
ATOM 1302 C C . GLU A 1 163 ? 13.653 17.924 -0.203 1.00 91.44 163 GLU A C 1
ATOM 1304 O O . GLU A 1 163 ? 13.593 18.352 -1.355 1.00 91.44 163 GLU A O 1
ATOM 1309 N N . GLU A 1 164 ? 13.828 16.625 0.056 1.00 92.56 164 GLU A N 1
ATOM 1310 C CA . GLU A 1 164 ? 13.859 15.595 -0.990 1.00 92.56 164 GLU A CA 1
ATOM 1311 C C . GLU A 1 164 ? 12.477 15.386 -1.624 1.00 92.56 164 GLU A C 1
ATOM 1313 O O . GLU A 1 164 ? 12.393 15.084 -2.817 1.00 92.56 164 GLU A O 1
ATOM 1318 N N . LEU A 1 165 ? 11.407 15.531 -0.836 1.00 89.75 165 LEU A N 1
ATOM 1319 C CA . LEU A 1 165 ? 10.024 15.396 -1.290 1.00 89.75 165 LEU A CA 1
ATOM 1320 C C . LEU A 1 165 ? 9.576 16.590 -2.140 1.00 89.75 165 LEU A C 1
ATOM 1322 O O . LEU A 1 165 ? 8.889 16.397 -3.139 1.00 89.75 165 LEU A O 1
ATOM 1326 N N . ASP A 1 166 ? 9.989 17.802 -1.773 1.00 88.88 166 ASP A N 1
ATOM 1327 C CA . ASP A 1 166 ? 9.636 19.030 -2.495 1.00 88.88 166 ASP A CA 1
ATOM 1328 C C . ASP A 1 166 ? 10.494 19.250 -3.760 1.00 88.88 166 ASP A C 1
ATOM 1330 O O . ASP A 1 166 ? 10.215 20.139 -4.567 1.00 88.88 166 ASP A O 1
ATOM 1334 N N . GLY A 1 167 ? 11.551 18.453 -3.949 1.00 91.69 167 GLY A N 1
ATOM 1335 C CA . GLY A 1 167 ? 12.463 18.550 -5.088 1.00 91.69 167 GLY A CA 1
ATOM 1336 C C . GLY A 1 167 ? 12.022 17.770 -6.337 1.00 91.69 167 GLY A C 1
ATOM 1337 O O . GLY A 1 167 ? 11.315 16.767 -6.268 1.00 91.69 167 GLY A O 1
ATOM 1338 N N . ASP A 1 168 ? 12.561 18.146 -7.504 1.00 91.88 168 ASP A N 1
ATOM 1339 C CA . ASP A 1 168 ? 12.280 17.503 -8.809 1.00 91.88 168 ASP A CA 1
ATOM 1340 C C . ASP A 1 168 ? 12.609 15.993 -8.858 1.00 91.88 168 ASP A C 1
ATOM 1342 O O . ASP A 1 168 ? 12.148 15.254 -9.735 1.00 91.88 168 ASP A O 1
ATOM 1346 N N . MET A 1 169 ? 13.431 15.525 -7.917 1.00 92.56 169 MET A N 1
ATOM 1347 C CA . MET A 1 169 ? 13.882 14.140 -7.801 1.00 92.56 169 MET A CA 1
ATOM 1348 C C . MET A 1 169 ? 13.115 13.336 -6.746 1.00 92.56 169 MET A C 1
ATOM 1350 O O . MET A 1 169 ? 13.507 12.205 -6.470 1.00 92.56 169 MET A O 1
ATOM 1354 N N . ALA A 1 170 ? 12.004 13.838 -6.196 1.00 93.50 170 ALA A N 1
ATOM 1355 C CA . ALA A 1 170 ? 11.193 13.118 -5.205 1.00 93.50 170 ALA A CA 1
ATOM 1356 C C . ALA A 1 170 ? 10.876 11.671 -5.624 1.00 93.50 170 ALA A C 1
ATOM 1358 O O . ALA A 1 170 ? 11.035 10.728 -4.846 1.00 93.50 170 ALA A O 1
ATOM 1359 N N . TRP A 1 171 ? 10.539 11.467 -6.904 1.00 93.50 171 TRP A N 1
ATOM 1360 C CA . TRP A 1 171 ? 10.301 10.141 -7.483 1.00 93.50 171 TRP A CA 1
ATOM 1361 C C . TRP A 1 171 ? 11.496 9.184 -7.322 1.00 93.50 171 TRP A C 1
ATOM 1363 O O . TRP A 1 171 ? 11.297 7.987 -7.111 1.00 93.50 171 TRP A O 1
ATOM 1373 N N . TRP A 1 172 ? 12.729 9.695 -7.419 1.00 95.06 172 TRP A N 1
ATOM 1374 C CA . TRP A 1 172 ? 13.961 8.925 -7.260 1.00 95.06 172 TRP A CA 1
ATOM 1375 C C . TRP A 1 172 ? 14.126 8.500 -5.807 1.00 95.06 172 TRP A C 1
ATOM 1377 O O . TRP A 1 172 ? 14.297 7.311 -5.546 1.00 95.06 172 TRP A O 1
ATOM 1387 N N . HIS A 1 173 ? 14.011 9.440 -4.863 1.00 95.56 173 HIS A N 1
ATOM 1388 C CA . HIS A 1 173 ? 14.127 9.147 -3.431 1.00 95.56 173 HIS A CA 1
ATOM 1389 C C . HIS A 1 173 ? 13.079 8.116 -2.996 1.00 95.56 173 HIS A C 1
ATOM 1391 O O . HIS A 1 173 ? 13.424 7.122 -2.355 1.00 95.56 173 HIS A O 1
ATOM 1397 N N . ILE A 1 174 ? 11.828 8.276 -3.440 1.00 96.62 174 ILE A N 1
ATOM 1398 C CA . ILE A 1 174 ? 10.736 7.345 -3.141 1.00 96.62 174 ILE A CA 1
ATOM 1399 C C . ILE A 1 174 ? 11.007 5.965 -3.758 1.00 96.62 174 ILE A C 1
ATOM 1401 O O . ILE A 1 174 ? 11.091 4.979 -3.026 1.00 96.62 174 ILE A O 1
ATOM 1405 N N . LEU A 1 175 ? 11.220 5.851 -5.077 1.00 96.06 175 LEU A N 1
ATOM 1406 C CA . LEU A 1 175 ? 11.461 4.546 -5.720 1.00 96.06 175 LEU A CA 1
ATOM 1407 C C . LEU A 1 175 ? 12.721 3.845 -5.203 1.00 96.06 175 LEU A C 1
ATOM 1409 O O . LEU A 1 175 ? 12.769 2.612 -5.145 1.00 96.06 175 LEU A O 1
ATOM 1413 N N . ARG A 1 176 ? 13.734 4.600 -4.775 1.00 96.00 176 ARG A N 1
ATOM 1414 C CA . ARG A 1 176 ? 14.912 4.024 -4.129 1.00 96.00 176 ARG A CA 1
ATOM 1415 C C . ARG A 1 176 ? 14.537 3.292 -2.840 1.00 96.00 176 ARG A C 1
ATOM 1417 O O . ARG A 1 176 ? 15.085 2.223 -2.572 1.00 96.00 176 ARG A O 1
ATOM 1424 N N . LEU A 1 177 ? 13.587 3.808 -2.058 1.00 97.12 177 LEU A N 1
ATOM 1425 C CA . LEU A 1 177 ? 13.088 3.136 -0.854 1.00 97.12 177 LEU A CA 1
ATOM 1426 C C . LEU A 1 177 ? 12.312 1.856 -1.195 1.00 97.12 177 LEU A C 1
ATOM 1428 O O . LEU A 1 177 ? 12.504 0.845 -0.518 1.00 97.12 177 LEU A O 1
ATOM 1432 N N . HIS A 1 178 ? 11.533 1.844 -2.285 1.00 97.81 178 HIS A N 1
ATOM 1433 C CA . HIS A 1 178 ? 10.888 0.618 -2.780 1.00 97.81 178 HIS A CA 1
ATOM 1434 C C . HIS A 1 178 ? 11.914 -0.490 -3.029 1.00 97.81 178 HIS A C 1
ATOM 1436 O O . HIS A 1 178 ? 11.772 -1.604 -2.519 1.00 97.81 178 HIS A O 1
ATOM 1442 N N . ILE A 1 179 ? 12.975 -0.172 -3.779 1.00 97.75 179 ILE A N 1
ATOM 1443 C CA . ILE A 1 179 ? 14.043 -1.131 -4.072 1.00 97.75 179 ILE A CA 1
ATOM 1444 C C . ILE A 1 179 ? 14.764 -1.509 -2.782 1.00 97.75 179 ILE A C 1
ATOM 1446 O O . ILE A 1 179 ? 14.944 -2.692 -2.521 1.00 97.75 179 ILE A O 1
ATOM 1450 N N . SER A 1 180 ? 15.116 -0.543 -1.930 1.00 97.75 180 SER A N 1
ATOM 1451 C CA . SER A 1 180 ? 15.810 -0.796 -0.664 1.00 97.75 180 SER A CA 1
ATOM 1452 C C . SER A 1 180 ? 15.079 -1.826 0.197 1.00 97.75 180 SER A C 1
ATOM 1454 O O . SER A 1 180 ? 15.704 -2.781 0.667 1.00 97.75 180 SER A O 1
ATOM 1456 N N . TYR A 1 181 ? 13.762 -1.680 0.345 1.00 98.31 181 TYR A N 1
ATOM 1457 C CA . TYR A 1 181 ? 12.972 -2.463 1.289 1.00 98.31 181 TYR A CA 1
ATOM 1458 C C . TYR A 1 181 ? 12.429 -3.768 0.709 1.00 98.31 181 TYR A C 1
ATOM 1460 O O . TYR A 1 181 ? 12.421 -4.767 1.427 1.00 98.31 181 TYR A O 1
ATOM 1468 N N . PHE A 1 182 ? 12.026 -3.790 -0.565 1.00 98.31 182 PHE A N 1
ATOM 1469 C CA . PHE A 1 182 ? 11.234 -4.901 -1.110 1.00 98.31 182 PHE A CA 1
ATOM 1470 C C . PHE A 1 182 ? 11.862 -5.635 -2.292 1.00 98.31 182 PHE A C 1
ATOM 1472 O O . PHE A 1 182 ? 11.371 -6.700 -2.654 1.00 98.31 182 PHE A O 1
ATOM 1479 N N . ALA A 1 183 ? 12.945 -5.131 -2.894 1.00 96.94 183 ALA A N 1
ATOM 1480 C CA . ALA A 1 183 ? 13.577 -5.876 -3.977 1.00 96.94 183 ALA A CA 1
ATOM 1481 C C . ALA A 1 183 ? 14.212 -7.181 -3.470 1.00 96.94 183 ALA A C 1
ATOM 1483 O O . ALA A 1 183 ? 14.975 -7.203 -2.507 1.00 96.94 183 ALA A O 1
ATOM 1484 N N . ASP A 1 184 ? 13.998 -8.261 -4.190 1.00 95.94 184 ASP A N 1
ATOM 1485 C CA . ASP A 1 184 ? 14.939 -9.368 -4.278 1.00 95.94 184 ASP A CA 1
ATOM 1486 C C . ASP A 1 184 ? 15.292 -9.557 -5.761 1.00 95.94 184 ASP A C 1
ATOM 1488 O O . ASP A 1 184 ? 14.772 -8.844 -6.629 1.00 95.94 184 ASP A O 1
ATOM 1492 N N . GLU A 1 185 ? 16.224 -10.459 -6.062 1.00 94.75 185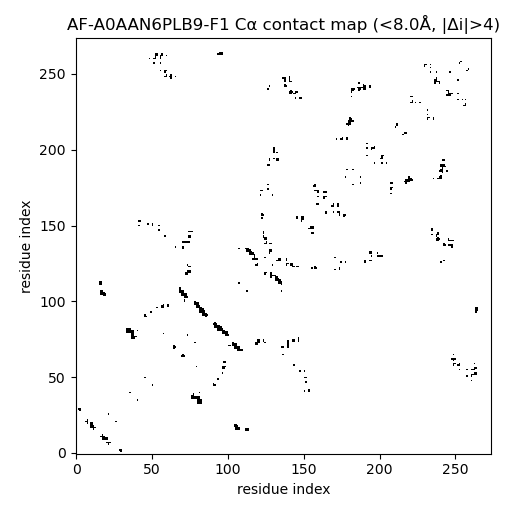 GLU A N 1
ATOM 1493 C CA . GLU A 1 185 ? 16.670 -10.684 -7.441 1.00 94.75 185 GLU A CA 1
ATOM 1494 C C . GLU A 1 185 ? 15.498 -11.053 -8.365 1.00 94.75 185 GLU A C 1
ATOM 1496 O O . GLU A 1 185 ? 15.389 -10.569 -9.495 1.00 94.75 185 GLU A O 1
ATOM 1501 N N . GLU A 1 186 ? 14.585 -11.893 -7.879 1.00 97.44 186 GLU A N 1
ATOM 1502 C CA . GLU A 1 186 ? 13.509 -12.440 -8.689 1.00 97.44 186 GLU A CA 1
ATOM 1503 C C . GLU A 1 186 ? 12.382 -11.429 -8.923 1.00 97.44 186 GLU A C 1
ATOM 1505 O O . GLU A 1 186 ? 11.908 -11.281 -10.052 1.00 97.44 186 GLU A O 1
ATOM 1510 N N . GLY A 1 187 ? 11.973 -10.725 -7.872 1.00 98.06 187 GLY A N 1
ATOM 1511 C CA . GLY A 1 187 ? 10.951 -9.691 -7.870 1.00 98.06 187 GLY A CA 1
ATOM 1512 C C . GLY A 1 187 ? 11.383 -8.468 -8.667 1.00 98.06 187 GLY A C 1
ATOM 1513 O O . GLY A 1 187 ? 10.607 -7.958 -9.474 1.00 98.06 187 GLY A O 1
ATOM 1514 N N . PHE A 1 188 ? 12.636 -8.023 -8.527 1.00 98.31 188 PHE A N 1
ATOM 1515 C CA . PHE A 1 188 ? 13.135 -6.884 -9.303 1.00 98.31 188 PHE A CA 1
ATOM 1516 C C . PHE A 1 188 ? 13.229 -7.208 -10.800 1.00 98.31 188 PHE A C 1
ATOM 1518 O O . PHE A 1 188 ? 12.799 -6.418 -11.642 1.00 98.31 188 PHE A O 1
ATOM 1525 N N . ARG A 1 189 ? 13.695 -8.412 -11.155 1.00 98.38 189 ARG A N 1
ATOM 1526 C CA . ARG A 1 189 ? 13.669 -8.890 -12.546 1.00 98.38 189 ARG A CA 1
ATOM 1527 C C . ARG A 1 189 ? 12.240 -9.000 -13.089 1.00 98.38 189 ARG A C 1
ATOM 1529 O O . ARG A 1 189 ? 12.005 -8.679 -14.255 1.00 98.38 189 ARG A O 1
ATOM 1536 N N . GLY A 1 190 ? 11.292 -9.439 -12.261 1.00 98.62 190 GLY A N 1
ATOM 1537 C CA . GLY A 1 190 ? 9.870 -9.471 -12.604 1.00 98.62 190 GLY A CA 1
ATOM 1538 C C . GLY A 1 190 ? 9.296 -8.077 -12.868 1.00 98.62 190 GLY A C 1
ATOM 1539 O O . GLY A 1 190 ? 8.648 -7.879 -13.897 1.00 98.62 190 GLY A O 1
ATOM 1540 N N . LEU A 1 191 ? 9.631 -7.089 -12.029 1.00 98.62 191 LEU A N 1
ATOM 1541 C CA . LEU A 1 191 ? 9.276 -5.682 -12.241 1.00 98.62 191 LEU A CA 1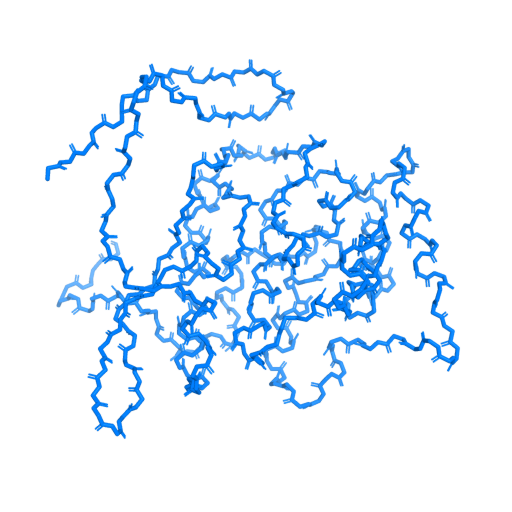
ATOM 1542 C C . LEU A 1 191 ? 9.817 -5.156 -13.574 1.00 98.62 191 LEU A C 1
ATOM 1544 O O . LEU A 1 191 ? 9.055 -4.610 -14.367 1.00 98.62 191 LEU A O 1
ATOM 1548 N N . LEU A 1 192 ? 11.107 -5.357 -13.858 1.00 98.56 192 LEU A N 1
ATOM 1549 C CA . LEU A 1 192 ? 11.720 -4.928 -15.120 1.00 98.56 192 LEU A CA 1
ATOM 1550 C C . LEU A 1 192 ? 11.029 -5.564 -16.332 1.00 98.56 192 LEU A C 1
ATOM 1552 O O . LEU A 1 192 ? 10.725 -4.879 -17.309 1.00 98.56 192 LEU A O 1
ATOM 1556 N N . LYS A 1 193 ? 10.719 -6.865 -16.261 1.00 98.38 193 LYS A N 1
ATOM 1557 C CA . LYS A 1 193 ? 9.965 -7.564 -17.312 1.00 98.38 193 LYS A CA 1
ATOM 1558 C C . LYS A 1 193 ? 8.559 -6.987 -17.492 1.00 98.38 193 LYS A C 1
ATOM 1560 O O . LYS A 1 193 ? 8.078 -6.916 -18.621 1.00 98.38 193 LYS A O 1
ATOM 1565 N N . HIS A 1 194 ? 7.896 -6.617 -16.400 1.00 98.25 194 HIS A N 1
ATOM 1566 C CA . HIS A 1 194 ? 6.557 -6.028 -16.416 1.00 98.25 194 HIS A CA 1
ATOM 1567 C C . HIS A 1 194 ? 6.548 -4.605 -16.991 1.00 98.25 194 HIS A C 1
ATOM 1569 O O . HIS A 1 194 ? 5.647 -4.261 -17.753 1.00 98.25 194 HIS A O 1
ATOM 1575 N N . VAL A 1 195 ? 7.564 -3.804 -16.663 1.00 97.94 195 VAL A N 1
ATOM 1576 C CA . VAL A 1 195 ? 7.756 -2.435 -17.169 1.00 97.94 195 VAL A CA 1
ATOM 1577 C C . VAL A 1 195 ? 8.130 -2.432 -18.657 1.00 97.94 195 VAL A C 1
ATOM 1579 O O . VAL A 1 195 ? 7.561 -1.652 -19.420 1.00 97.94 195 VAL A O 1
ATOM 1582 N N . GLY A 1 196 ? 9.014 -3.344 -19.076 1.00 97.81 196 GLY A N 1
ATOM 1583 C CA . GLY A 1 196 ? 9.474 -3.498 -20.460 1.00 97.81 196 GLY A CA 1
ATOM 1584 C C . GLY A 1 196 ? 10.596 -2.527 -20.848 1.00 97.81 196 GLY A C 1
ATOM 1585 O O . GLY A 1 196 ? 10.616 -1.388 -20.400 1.00 97.81 196 GLY A O 1
ATOM 1586 N N . GLN A 1 197 ? 11.527 -2.978 -21.696 1.00 97.31 197 GLN A N 1
ATOM 1587 C CA . GLN A 1 197 ? 12.747 -2.232 -22.065 1.00 97.31 197 GLN A CA 1
ATOM 1588 C C . GLN A 1 197 ? 12.477 -0.911 -22.797 1.00 97.31 197 GLN A C 1
ATOM 1590 O O . GLN A 1 197 ? 13.228 0.039 -22.639 1.00 97.31 197 GLN A O 1
ATOM 1595 N N . GLU A 1 198 ? 11.385 -0.834 -23.558 1.00 96.50 198 GLU A N 1
ATOM 1596 C CA . GLU A 1 198 ? 10.985 0.379 -24.288 1.00 96.50 198 GLU A CA 1
ATOM 1597 C C . GLU A 1 198 ? 10.435 1.483 -23.365 1.00 96.50 198 GLU A C 1
ATOM 1599 O O . GLU A 1 198 ? 10.217 2.617 -23.789 1.00 96.50 198 GLU A O 1
ATOM 1604 N N . ASN A 1 199 ? 10.151 1.164 -22.098 1.00 96.56 199 ASN A N 1
ATOM 1605 C CA . ASN A 1 199 ? 9.642 2.137 -21.144 1.00 96.56 199 ASN A CA 1
ATOM 1606 C C . ASN A 1 199 ? 10.802 2.992 -20.591 1.00 96.56 199 ASN A C 1
ATOM 1608 O O . ASN A 1 199 ? 11.749 2.427 -20.044 1.00 96.56 199 ASN A O 1
ATOM 1612 N N . PRO A 1 200 ? 10.713 4.337 -20.605 1.00 91.88 200 PRO A N 1
ATOM 1613 C CA . PRO A 1 200 ? 11.767 5.216 -20.085 1.00 91.88 200 PRO A CA 1
ATOM 1614 C C . PRO A 1 200 ? 12.162 4.981 -18.617 1.00 91.88 200 PRO A C 1
ATOM 1616 O O . PRO A 1 200 ? 13.239 5.396 -18.190 1.00 91.88 200 PRO A O 1
ATOM 1619 N N . PHE A 1 201 ? 11.297 4.352 -17.814 1.00 94.62 201 PHE A N 1
ATOM 1620 C CA . PHE A 1 201 ? 11.607 3.988 -16.432 1.00 94.62 201 PHE A CA 1
ATOM 1621 C C . PHE A 1 201 ? 12.434 2.710 -16.293 1.00 94.62 201 PHE A C 1
ATOM 1623 O O . PHE A 1 201 ? 12.958 2.472 -15.207 1.00 94.62 201 PHE A O 1
ATOM 1630 N N . PHE A 1 202 ? 12.597 1.909 -17.347 1.00 97.38 202 PHE A N 1
ATOM 1631 C CA . PHE A 1 202 ? 13.377 0.673 -17.292 1.00 97.38 202 PHE A CA 1
ATOM 1632 C C . PHE A 1 202 ? 14.824 0.941 -16.854 1.00 97.38 202 PHE A C 1
ATOM 1634 O O . PHE A 1 202 ? 15.269 0.421 -15.829 1.00 97.38 202 PHE A O 1
ATOM 1641 N N . ASP A 1 203 ? 15.519 1.840 -17.553 1.00 96.81 203 ASP A N 1
ATOM 1642 C CA . ASP A 1 203 ? 16.900 2.207 -17.217 1.00 96.81 203 ASP A CA 1
ATOM 1643 C C . ASP A 1 203 ? 16.991 2.964 -15.888 1.00 96.81 203 ASP A C 1
ATOM 1645 O O . ASP A 1 203 ? 17.958 2.805 -15.145 1.00 96.81 203 ASP A O 1
ATOM 1649 N N . ARG A 1 204 ? 15.958 3.742 -15.531 1.00 96.00 204 ARG A N 1
ATOM 1650 C CA . ARG A 1 204 ? 15.890 4.438 -14.233 1.00 96.00 204 ARG A CA 1
ATOM 1651 C C . ARG A 1 204 ? 15.830 3.454 -13.069 1.00 96.00 204 ARG A C 1
ATOM 1653 O O . ARG A 1 204 ? 16.513 3.659 -12.072 1.00 96.00 204 ARG A O 1
ATOM 1660 N N . LEU A 1 205 ? 15.044 2.384 -13.195 1.00 97.06 205 LEU A N 1
ATOM 1661 C CA . LEU A 1 205 ? 14.970 1.325 -12.189 1.00 97.06 205 LEU A CA 1
ATOM 1662 C C . LEU A 1 205 ? 16.321 0.616 -12.041 1.00 97.06 205 LEU A C 1
ATOM 1664 O O . LEU A 1 205 ? 16.753 0.377 -10.915 1.00 97.06 205 LEU A O 1
ATOM 1668 N N . ILE A 1 206 ? 17.009 0.324 -13.151 1.00 97.12 206 ILE A N 1
ATOM 1669 C CA . ILE A 1 206 ? 18.358 -0.264 -13.121 1.00 97.12 206 ILE A CA 1
ATOM 1670 C C . ILE A 1 206 ? 19.346 0.682 -12.434 1.00 97.12 206 ILE A C 1
ATOM 1672 O O . ILE A 1 206 ? 20.083 0.248 -11.550 1.00 97.12 206 ILE A O 1
ATOM 1676 N N . ALA A 1 207 ? 19.334 1.968 -12.790 1.00 96.44 207 ALA A N 1
ATOM 1677 C CA . ALA A 1 207 ? 20.198 2.973 -12.178 1.00 96.44 207 ALA A CA 1
ATOM 1678 C C . ALA A 1 207 ? 19.958 3.085 -10.663 1.00 96.44 207 ALA A C 1
ATOM 1680 O O . ALA A 1 207 ? 20.914 3.096 -9.893 1.00 96.44 207 ALA A O 1
ATOM 1681 N N . LEU A 1 208 ? 18.693 3.084 -10.226 1.00 95.81 208 LEU A N 1
ATOM 1682 C CA . LEU A 1 208 ? 18.331 3.066 -8.806 1.00 95.81 208 LEU A CA 1
ATOM 1683 C C . LEU A 1 208 ? 18.862 1.818 -8.088 1.00 95.81 208 LEU A C 1
ATOM 1685 O O . LEU A 1 208 ? 19.379 1.920 -6.979 1.00 95.81 208 LEU A O 1
ATOM 1689 N N . ALA A 1 209 ? 18.742 0.637 -8.702 1.00 95.25 209 ALA A N 1
ATOM 1690 C CA . ALA A 1 209 ? 19.269 -0.604 -8.135 1.00 95.25 209 ALA A CA 1
ATOM 1691 C C . ALA A 1 209 ? 20.808 -0.628 -8.087 1.00 95.25 209 ALA A C 1
ATOM 1693 O O . ALA A 1 209 ? 21.376 -1.247 -7.189 1.00 95.25 209 ALA A O 1
ATOM 1694 N N . GLY A 1 210 ? 21.473 0.058 -9.019 1.00 95.25 210 GLY A N 1
ATOM 1695 C CA . GLY A 1 210 ? 22.927 0.223 -9.053 1.00 95.25 210 GLY A CA 1
ATOM 1696 C C . GLY A 1 210 ? 23.483 1.260 -8.070 1.00 95.25 210 GLY A C 1
ATOM 1697 O O . GLY A 1 210 ? 24.682 1.253 -7.822 1.00 95.25 210 GLY A O 1
ATOM 1698 N N . ASP A 1 211 ? 22.645 2.122 -7.482 1.00 95.06 211 ASP A N 1
ATOM 1699 C CA . ASP A 1 211 ? 23.061 3.151 -6.507 1.00 95.06 211 ASP A CA 1
ATOM 1700 C C . ASP A 1 211 ? 23.255 2.602 -5.073 1.00 95.06 211 ASP A C 1
ATOM 1702 O O . ASP A 1 211 ? 23.492 3.355 -4.127 1.00 95.06 211 ASP A O 1
ATOM 1706 N N . PHE A 1 212 ? 23.129 1.290 -4.866 1.00 95.75 212 PHE A N 1
ATOM 1707 C CA . PHE A 1 212 ? 23.449 0.654 -3.587 1.00 95.75 212 PHE A CA 1
ATOM 1708 C C . PHE A 1 212 ? 24.878 0.106 -3.602 1.00 95.75 212 PHE A C 1
ATOM 1710 O O . PHE A 1 212 ? 25.264 -0.624 -4.511 1.00 95.75 212 PHE A O 1
ATOM 1717 N N . ASP A 1 213 ? 25.637 0.407 -2.553 1.00 93.50 213 ASP A N 1
ATOM 1718 C CA . ASP A 1 213 ? 27.025 -0.019 -2.377 1.00 93.50 213 ASP A CA 1
ATOM 1719 C C . ASP A 1 213 ? 27.326 -0.288 -0.887 1.00 93.50 213 ASP A C 1
ATOM 1721 O O . ASP A 1 213 ? 26.410 -0.417 -0.069 1.00 93.50 213 ASP A O 1
ATOM 1725 N N . ALA A 1 214 ? 28.608 -0.414 -0.533 1.00 90.12 214 ALA A N 1
ATOM 1726 C CA . ALA A 1 214 ? 29.046 -0.680 0.837 1.00 90.12 214 ALA A CA 1
ATOM 1727 C C . ALA A 1 214 ? 28.694 0.442 1.837 1.00 90.12 214 ALA A C 1
ATOM 1729 O O . ALA A 1 214 ? 28.599 0.173 3.034 1.00 90.12 214 ALA A O 1
ATOM 1730 N N . GLU A 1 215 ? 28.485 1.671 1.367 1.00 92.50 215 GLU A N 1
ATOM 1731 C CA . GLU A 1 215 ? 28.126 2.836 2.183 1.00 92.50 215 GLU A CA 1
ATOM 1732 C C . GLU A 1 215 ? 26.611 3.092 2.146 1.00 92.50 215 GLU A C 1
ATOM 1734 O O . GLU A 1 215 ? 25.995 3.447 3.154 1.00 92.50 215 GLU A O 1
ATOM 1739 N N . LYS A 1 216 ? 25.979 2.837 0.998 1.00 92.31 216 LYS A N 1
ATOM 1740 C CA . LYS A 1 216 ? 24.544 3.004 0.748 1.00 92.31 216 LYS A CA 1
ATOM 1741 C C . LYS A 1 216 ? 23.817 1.665 0.764 1.00 92.31 216 LYS A C 1
ATOM 1743 O O . LYS A 1 216 ? 23.225 1.247 -0.234 1.00 92.31 216 LYS A O 1
ATOM 1748 N N . LEU A 1 217 ? 23.829 0.995 1.910 1.00 94.81 217 LEU A N 1
ATOM 1749 C CA . LEU A 1 217 ? 23.228 -0.330 2.048 1.00 94.81 217 LEU A CA 1
ATOM 1750 C C . LEU A 1 217 ? 21.705 -0.320 1.854 1.00 94.81 217 LEU A C 1
ATOM 1752 O O . LEU A 1 217 ? 20.982 0.585 2.288 1.00 94.81 217 LEU A O 1
ATOM 1756 N N . ARG A 1 218 ? 21.204 -1.403 1.255 1.00 96.38 218 ARG A N 1
ATOM 1757 C CA . ARG A 1 218 ? 19.779 -1.740 1.292 1.00 96.38 218 ARG A CA 1
ATOM 1758 C C . ARG A 1 218 ? 19.339 -2.048 2.721 1.00 96.38 218 ARG A C 1
ATOM 1760 O O . ARG A 1 218 ? 20.121 -2.544 3.529 1.00 96.38 218 ARG A O 1
ATOM 1767 N N . LYS A 1 219 ? 18.056 -1.825 3.012 1.00 96.50 219 LYS A N 1
ATOM 1768 C CA . LYS A 1 219 ? 17.439 -2.138 4.314 1.00 96.50 219 LYS A CA 1
ATOM 1769 C C . LYS A 1 219 ? 16.214 -3.047 4.139 1.00 96.50 219 LYS A C 1
ATOM 1771 O O . LYS A 1 219 ? 15.103 -2.596 4.416 1.00 96.50 219 LYS A O 1
ATOM 1776 N N . PRO A 1 220 ? 16.377 -4.300 3.674 1.00 97.94 220 PRO A N 1
ATOM 1777 C CA . PRO A 1 220 ? 15.249 -5.164 3.329 1.00 97.94 220 PRO A CA 1
ATOM 1778 C C . PRO A 1 220 ? 14.245 -5.301 4.478 1.00 97.94 220 PRO A C 1
ATOM 1780 O O . PRO A 1 220 ? 14.638 -5.595 5.608 1.00 97.94 220 PRO A O 1
ATOM 1783 N N . PHE A 1 221 ? 12.953 -5.137 4.188 1.00 98.12 221 PHE A N 1
ATOM 1784 C CA . PHE A 1 221 ? 11.879 -5.204 5.184 1.00 98.12 221 PHE A CA 1
ATOM 1785 C C . PHE A 1 221 ? 11.839 -6.559 5.904 1.00 98.12 221 PHE A C 1
ATOM 1787 O O . PHE A 1 221 ? 11.585 -6.634 7.105 1.00 98.12 221 PHE A O 1
ATOM 1794 N N . ALA A 1 222 ? 12.189 -7.638 5.196 1.00 97.38 222 ALA A N 1
ATOM 1795 C CA . ALA A 1 222 ? 12.306 -8.984 5.758 1.00 97.38 222 ALA A CA 1
ATOM 1796 C C . ALA A 1 222 ? 13.301 -9.081 6.937 1.00 97.38 222 ALA A C 1
ATOM 1798 O O . ALA A 1 222 ? 13.164 -9.971 7.776 1.00 97.38 222 ALA A O 1
ATOM 1799 N N . LEU A 1 223 ? 14.266 -8.156 7.033 1.00 97.81 223 LEU A N 1
ATOM 1800 C CA . LEU A 1 223 ? 15.288 -8.107 8.086 1.00 97.81 223 LEU A CA 1
ATOM 1801 C C . LEU A 1 223 ? 14.938 -7.148 9.236 1.00 97.81 223 LEU A C 1
ATOM 1803 O O . LEU A 1 223 ? 15.743 -6.939 10.142 1.00 97.81 223 LEU A O 1
ATOM 1807 N N . TRP A 1 224 ? 13.748 -6.544 9.240 1.00 97.44 224 TRP A N 1
ATOM 1808 C CA . TRP A 1 224 ? 13.332 -5.635 10.309 1.00 97.44 224 TRP A CA 1
ATOM 1809 C C . TRP A 1 224 ? 12.876 -6.435 11.532 1.00 97.44 224 TRP A C 1
ATOM 1811 O O . TRP A 1 224 ? 11.684 -6.640 11.751 1.00 97.44 224 TRP A O 1
ATOM 1821 N N . HIS A 1 225 ? 13.829 -6.926 12.329 1.00 96.62 225 HIS A N 1
ATOM 1822 C CA . HIS A 1 225 ? 13.580 -7.866 13.433 1.00 96.62 225 HIS A CA 1
ATOM 1823 C C . HIS A 1 225 ? 12.641 -7.344 14.533 1.00 96.62 225 HIS A C 1
ATOM 1825 O O . HIS A 1 225 ? 12.044 -8.147 15.241 1.00 96.62 225 HIS A O 1
ATOM 1831 N N . TYR A 1 226 ? 12.472 -6.024 14.642 1.00 96.06 226 TYR A N 1
ATOM 1832 C CA . TYR A 1 226 ? 11.535 -5.383 15.572 1.00 96.06 226 TYR A CA 1
ATOM 1833 C C . TYR A 1 226 ? 10.062 -5.468 15.129 1.00 96.06 226 TYR A C 1
ATOM 1835 O O . TYR A 1 226 ? 9.164 -5.159 15.906 1.00 96.06 226 TYR A O 1
ATOM 1843 N N . VAL A 1 227 ? 9.804 -5.863 13.881 1.00 97.06 227 VAL A N 1
ATOM 1844 C CA . VAL A 1 227 ? 8.459 -6.070 13.331 1.00 97.06 227 VAL A CA 1
ATOM 1845 C C . VAL A 1 227 ? 7.995 -7.502 13.629 1.00 97.06 227 VAL A C 1
ATOM 1847 O O . VAL A 1 227 ? 8.810 -8.418 13.712 1.00 97.06 227 VAL A O 1
ATOM 1850 N N . ASP A 1 228 ? 6.693 -7.740 13.776 1.00 97.56 228 ASP A N 1
ATOM 1851 C CA . ASP A 1 228 ? 6.170 -9.105 13.913 1.00 97.56 228 ASP A CA 1
ATOM 1852 C C . ASP A 1 228 ? 6.549 -9.986 12.703 1.00 97.56 228 ASP A C 1
ATOM 1854 O O . ASP A 1 228 ? 6.488 -9.551 11.551 1.00 97.56 228 ASP A O 1
ATOM 1858 N N . ALA A 1 229 ? 6.947 -11.236 12.952 1.00 98.44 229 ALA A N 1
ATOM 1859 C CA . ALA A 1 229 ? 7.415 -12.134 11.898 1.00 98.44 229 ALA A CA 1
ATOM 1860 C C . ALA A 1 229 ? 6.300 -12.525 10.917 1.00 98.44 229 ALA A C 1
ATOM 1862 O O . ALA A 1 229 ? 6.544 -12.562 9.710 1.00 98.44 229 ALA A O 1
ATOM 1863 N N . GLY A 1 230 ? 5.084 -12.765 11.419 1.00 98.50 230 GLY A N 1
ATOM 1864 C CA . GLY A 1 230 ? 3.924 -13.061 10.578 1.00 98.50 230 GLY A CA 1
ATOM 1865 C C . GLY A 1 230 ? 3.513 -11.859 9.728 1.00 98.50 230 GLY A C 1
ATOM 1866 O O . GLY A 1 230 ? 3.156 -12.021 8.561 1.00 98.50 230 GLY A O 1
ATOM 1867 N N . PHE A 1 231 ? 3.632 -10.650 10.280 1.00 98.56 231 PHE A N 1
ATOM 1868 C CA . PHE A 1 231 ? 3.400 -9.414 9.541 1.00 98.56 231 PHE A CA 1
ATOM 1869 C C . PHE A 1 231 ? 4.448 -9.202 8.445 1.00 98.56 231 PHE A C 1
ATOM 1871 O O . PHE A 1 231 ? 4.089 -8.857 7.319 1.00 98.56 231 PHE A O 1
ATOM 1878 N N . ARG A 1 232 ? 5.733 -9.459 8.738 1.00 98.56 232 ARG A N 1
ATOM 1879 C CA . ARG A 1 232 ? 6.804 -9.401 7.729 1.00 98.56 232 ARG A CA 1
ATOM 1880 C C . ARG A 1 232 ? 6.546 -10.331 6.552 1.00 98.56 232 ARG A C 1
ATOM 1882 O O . ARG A 1 232 ? 6.712 -9.911 5.410 1.00 98.56 232 ARG A O 1
ATOM 1889 N N . ASP A 1 233 ? 6.125 -11.560 6.831 1.00 98.75 233 ASP A N 1
ATOM 1890 C CA . ASP A 1 233 ? 5.799 -12.556 5.807 1.00 98.75 233 ASP A CA 1
ATOM 1891 C C . ASP A 1 233 ? 4.595 -12.127 4.949 1.00 98.75 233 ASP A C 1
ATOM 1893 O O . ASP A 1 233 ? 4.673 -12.132 3.719 1.00 98.75 233 ASP A O 1
ATOM 1897 N N . LEU A 1 234 ? 3.513 -11.653 5.582 1.00 98.81 234 LEU A N 1
ATOM 1898 C CA . LEU A 1 234 ? 2.343 -11.124 4.874 1.00 98.81 234 LEU A CA 1
ATOM 1899 C C . LEU A 1 234 ? 2.721 -9.958 3.947 1.00 98.81 234 LEU A C 1
ATOM 1901 O O . LEU A 1 234 ? 2.399 -9.971 2.759 1.00 98.81 234 LEU A O 1
ATOM 1905 N N . VAL A 1 235 ? 3.424 -8.954 4.479 1.00 98.75 235 VAL A N 1
ATOM 1906 C CA . VAL A 1 235 ? 3.855 -7.780 3.709 1.00 98.75 235 VAL A CA 1
ATOM 1907 C C . VAL A 1 235 ? 4.798 -8.180 2.579 1.00 98.75 235 VAL A C 1
ATOM 1909 O O . VAL A 1 235 ? 4.641 -7.668 1.478 1.00 98.75 235 VAL A O 1
ATOM 1912 N N . GLY A 1 236 ? 5.731 -9.112 2.797 1.00 98.44 236 GLY A N 1
ATOM 1913 C CA . GLY A 1 236 ? 6.632 -9.593 1.745 1.00 98.44 236 GLY A CA 1
ATOM 1914 C C . GLY A 1 236 ? 5.888 -10.210 0.555 1.00 98.44 236 GLY A C 1
ATOM 1915 O O . GLY A 1 236 ? 6.267 -9.989 -0.595 1.00 98.44 236 GLY A O 1
ATOM 1916 N N . LYS A 1 237 ? 4.781 -10.917 0.816 1.00 98.75 237 LYS A N 1
ATOM 1917 C CA . LYS A 1 237 ? 3.910 -11.477 -0.231 1.00 98.75 237 LYS A CA 1
ATOM 1918 C C . LYS A 1 237 ? 3.081 -10.412 -0.948 1.00 98.75 237 LYS A C 1
ATOM 1920 O O . LYS A 1 237 ? 2.854 -10.534 -2.145 1.00 98.75 237 LYS A O 1
ATOM 1925 N N . MET A 1 238 ? 2.632 -9.372 -0.246 1.00 98.81 238 MET A N 1
ATOM 1926 C CA . MET A 1 238 ? 1.832 -8.289 -0.837 1.00 98.81 238 MET A CA 1
ATOM 1927 C C . MET A 1 238 ? 2.683 -7.248 -1.586 1.00 98.81 238 MET A C 1
ATOM 1929 O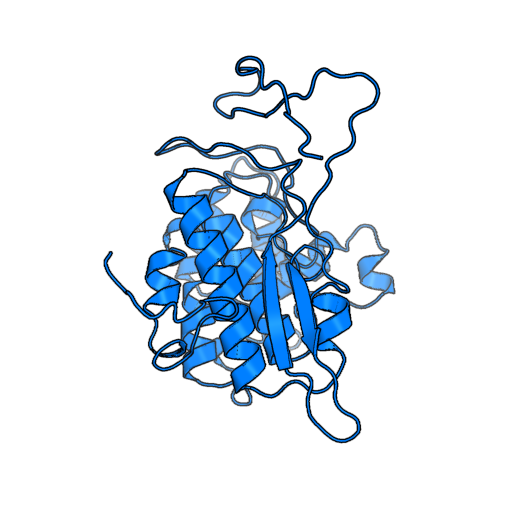 O . MET A 1 238 ? 2.261 -6.725 -2.613 1.00 98.81 238 MET A O 1
ATOM 1933 N N . ALA A 1 239 ? 3.890 -6.961 -1.093 1.00 98.56 239 ALA A N 1
ATOM 1934 C CA . ALA A 1 239 ? 4.799 -5.936 -1.605 1.00 98.56 239 ALA A CA 1
ATOM 1935 C C . ALA A 1 239 ? 5.896 -6.499 -2.528 1.00 98.56 239 ALA A C 1
ATOM 1937 O O . ALA A 1 239 ? 6.920 -5.849 -2.737 1.00 98.56 239 ALA A O 1
ATOM 1938 N N . ASN A 1 240 ? 5.708 -7.697 -3.096 1.00 98.56 240 ASN A N 1
ATOM 1939 C CA . ASN A 1 240 ? 6.651 -8.241 -4.073 1.00 98.56 240 ASN A CA 1
ATOM 1940 C C . ASN A 1 240 ? 6.797 -7.271 -5.261 1.00 98.56 240 ASN A C 1
ATOM 1942 O O . ASN A 1 240 ? 5.799 -6.751 -5.772 1.00 98.56 240 ASN A O 1
ATOM 1946 N N . LEU A 1 241 ? 8.028 -7.003 -5.709 1.00 98.38 241 LEU A N 1
ATOM 1947 C CA . LEU A 1 241 ? 8.238 -6.081 -6.827 1.00 98.38 241 LEU A CA 1
ATOM 1948 C C . LEU A 1 241 ? 7.706 -6.626 -8.157 1.00 98.38 241 LEU A C 1
ATOM 1950 O O . LEU A 1 241 ? 7.314 -5.817 -8.992 1.00 98.38 241 LEU A O 1
ATOM 1954 N N . ASP A 1 242 ? 7.614 -7.946 -8.337 1.00 98.50 242 ASP A N 1
ATOM 1955 C CA . ASP A 1 242 ? 6.907 -8.548 -9.469 1.00 98.50 242 ASP A CA 1
ATOM 1956 C C . ASP A 1 242 ? 5.396 -8.537 -9.188 1.00 98.50 242 ASP A C 1
ATOM 1958 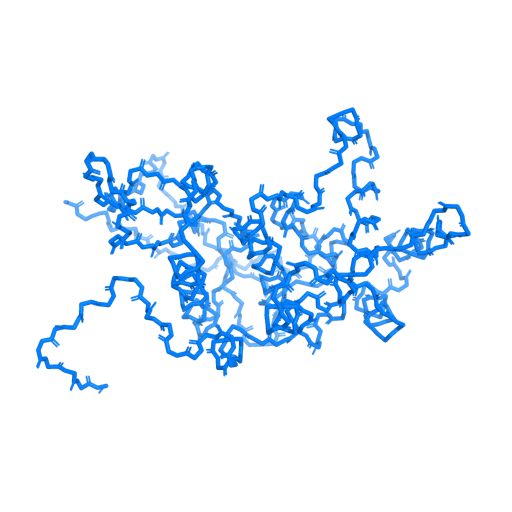O O . ASP A 1 242 ? 4.937 -9.300 -8.327 1.00 98.50 242 ASP A O 1
ATOM 1962 N N . PRO A 1 243 ? 4.588 -7.730 -9.909 1.00 98.06 243 PRO A N 1
ATOM 1963 C CA . PRO A 1 243 ? 3.149 -7.671 -9.668 1.00 98.06 243 PRO A CA 1
ATOM 1964 C C . PRO A 1 243 ? 2.466 -9.036 -9.801 1.00 98.06 243 PRO A C 1
ATOM 1966 O O . PRO A 1 243 ? 1.503 -9.307 -9.090 1.00 98.06 243 PRO A O 1
ATOM 1969 N N . LYS A 1 244 ? 2.996 -9.940 -10.638 1.00 97.31 244 LYS A N 1
ATOM 1970 C CA . LYS A 1 244 ? 2.411 -11.273 -10.870 1.00 97.31 244 LYS A CA 1
ATOM 1971 C C . LYS A 1 244 ? 2.621 -12.253 -9.722 1.00 97.31 244 LYS A C 1
ATOM 1973 O O . LYS A 1 244 ? 2.019 -13.323 -9.732 1.00 97.31 244 LYS A O 1
ATOM 1978 N N . LYS A 1 245 ? 3.501 -11.927 -8.776 1.00 98.06 245 LYS A N 1
ATOM 1979 C CA . LYS A 1 245 ? 3.787 -12.754 -7.596 1.00 98.06 245 LYS A CA 1
ATOM 1980 C C . LYS A 1 245 ? 3.103 -12.261 -6.339 1.00 98.06 245 LYS A C 1
ATOM 1982 O O . LYS A 1 245 ? 3.217 -12.910 -5.300 1.00 98.06 245 LYS A O 1
ATOM 1987 N N . ARG A 1 246 ? 2.443 -11.106 -6.410 1.00 98.31 246 ARG A N 1
ATOM 1988 C CA . ARG A 1 246 ? 1.688 -10.595 -5.277 1.00 98.31 246 ARG A CA 1
ATOM 1989 C C . ARG A 1 246 ? 0.495 -11.503 -5.046 1.00 98.31 246 ARG A C 1
ATOM 1991 O O . ARG A 1 246 ? -0.217 -11.847 -5.986 1.00 98.31 246 ARG A O 1
ATOM 1998 N N . ILE A 1 247 ? 0.287 -11.866 -3.789 1.00 98.62 247 ILE A N 1
ATOM 1999 C CA . ILE A 1 247 ? -0.959 -12.509 -3.379 1.00 98.62 247 ILE A CA 1
ATOM 2000 C C . ILE A 1 247 ? -2.135 -11.556 -3.617 1.00 98.62 247 ILE A C 1
ATOM 2002 O O . ILE A 1 247 ? -1.983 -10.337 -3.588 1.00 98.62 247 ILE A O 1
ATOM 2006 N N . THR A 1 248 ? -3.316 -12.102 -3.845 1.00 98.44 248 THR A N 1
ATOM 2007 C CA . THR A 1 248 ? -4.572 -11.353 -3.961 1.00 98.44 248 THR A CA 1
ATOM 2008 C C . THR A 1 248 ? -5.082 -10.896 -2.590 1.00 98.44 248 THR A C 1
ATOM 2010 O O . THR A 1 248 ? -4.628 -11.377 -1.550 1.00 98.44 248 THR A O 1
ATOM 2013 N N . ALA A 1 249 ? -6.076 -9.998 -2.561 1.00 97.88 249 ALA A N 1
ATOM 2014 C CA . ALA A 1 249 ? -6.732 -9.602 -1.309 1.00 97.88 249 ALA A CA 1
ATOM 2015 C C . ALA A 1 249 ? -7.348 -10.811 -0.581 1.00 97.88 249 ALA A C 1
ATOM 2017 O O . ALA A 1 249 ? -7.208 -10.946 0.634 1.00 97.88 249 ALA A O 1
ATOM 2018 N N . THR A 1 250 ? -7.973 -11.722 -1.332 1.00 98.00 250 THR A N 1
ATOM 2019 C CA . THR A 1 250 ? -8.557 -12.965 -0.812 1.00 98.00 250 THR A CA 1
ATOM 2020 C C . THR A 1 250 ? -7.506 -13.868 -0.170 1.00 98.00 250 THR A C 1
ATOM 2022 O O . THR A 1 250 ? -7.701 -14.338 0.949 1.00 98.00 250 THR A O 1
ATOM 2025 N N . GLU A 1 251 ? -6.369 -14.081 -0.832 1.00 98.62 251 GLU A N 1
ATOM 2026 C CA . GLU A 1 251 ? -5.267 -14.882 -0.281 1.00 98.62 251 GLU A CA 1
ATOM 2027 C C . GLU A 1 251 ? -4.623 -14.202 0.935 1.00 98.62 251 GLU A C 1
ATOM 2029 O O . GLU A 1 251 ? -4.295 -14.862 1.922 1.00 98.62 251 GLU A O 1
ATOM 2034 N N . ALA A 1 252 ? -4.491 -12.873 0.911 1.00 98.62 252 ALA A N 1
ATOM 2035 C CA . ALA A 1 252 ? -3.983 -12.103 2.039 1.00 98.62 252 ALA A CA 1
ATOM 2036 C C . ALA A 1 252 ? -4.896 -12.210 3.275 1.00 98.62 252 ALA A C 1
ATOM 2038 O O . ALA A 1 252 ? -4.385 -12.349 4.385 1.00 98.62 252 ALA A O 1
ATOM 2039 N N . LEU A 1 253 ? -6.226 -12.240 3.111 1.00 98.12 253 LEU A N 1
ATOM 2040 C CA . LEU A 1 253 ? -7.177 -12.472 4.214 1.00 98.12 253 LEU A CA 1
ATOM 2041 C C . LEU A 1 253 ? -7.043 -13.861 4.845 1.00 98.12 253 LEU A C 1
ATOM 2043 O O . LEU A 1 253 ? -7.299 -14.019 6.040 1.00 98.12 253 LEU A O 1
ATOM 2047 N N . GLN A 1 254 ? -6.638 -14.859 4.058 1.00 98.06 254 GLN A N 1
ATOM 2048 C CA . GLN A 1 254 ? -6.410 -16.231 4.522 1.00 98.06 254 GLN A CA 1
ATOM 2049 C C . GLN A 1 254 ? -5.058 -16.406 5.227 1.00 98.06 254 GLN A C 1
ATOM 2051 O O . GLN A 1 254 ? -4.773 -17.476 5.769 1.00 98.06 254 GLN A O 1
ATOM 2056 N N . HIS A 1 255 ? -4.214 -15.374 5.241 1.00 98.56 255 HIS A N 1
ATOM 2057 C CA . HIS A 1 255 ? -2.905 -15.445 5.863 1.00 98.56 255 HIS A CA 1
ATOM 2058 C C . HIS A 1 255 ? -3.008 -15.683 7.384 1.00 98.56 255 HIS A C 1
ATOM 2060 O O . HIS A 1 255 ? -3.825 -15.031 8.044 1.00 98.56 255 HIS A O 1
ATOM 2066 N N . PRO A 1 256 ? -2.130 -16.510 7.994 1.00 98.19 256 PRO A N 1
ATOM 2067 C CA . PRO A 1 256 ? -2.147 -16.777 9.439 1.00 98.19 256 PRO A CA 1
ATOM 2068 C C . PRO A 1 256 ? -2.085 -15.518 10.315 1.00 98.19 256 PRO A C 1
ATOM 2070 O O . PRO A 1 256 ? -2.595 -15.497 11.431 1.00 98.19 256 PRO A O 1
ATOM 2073 N N . TRP A 1 257 ? -1.517 -14.429 9.791 1.00 98.12 257 TRP A N 1
ATOM 2074 C CA . TRP A 1 257 ? -1.470 -13.141 10.485 1.00 98.12 257 TRP A CA 1
ATOM 2075 C C . TRP A 1 257 ? -2.852 -12.504 10.736 1.00 98.12 257 TRP A C 1
ATOM 2077 O O . TRP A 1 257 ? -2.981 -11.658 11.617 1.00 98.12 257 TRP A O 1
ATOM 2087 N N . PHE A 1 258 ? -3.909 -12.922 10.038 1.00 97.81 258 PHE A N 1
ATOM 2088 C CA . PHE A 1 258 ? -5.291 -12.498 10.306 1.00 97.81 258 PHE A CA 1
ATOM 2089 C C . PHE A 1 258 ? -6.137 -13.566 11.021 1.00 97.81 258 PHE A C 1
ATOM 2091 O O . PHE A 1 258 ? -7.337 -13.358 11.249 1.00 97.81 258 PHE A O 1
ATOM 2098 N N . GLN A 1 259 ? -5.537 -14.700 11.402 1.00 94.25 259 GLN A N 1
ATOM 2099 C CA . GLN A 1 259 ? -6.227 -15.756 12.137 1.00 94.25 259 GLN A CA 1
ATOM 2100 C C . GLN A 1 259 ? -6.675 -15.249 13.516 1.00 94.25 259 GLN A C 1
ATOM 2102 O O . GLN A 1 259 ? -5.900 -14.626 14.241 1.00 94.25 259 GLN A O 1
ATOM 2107 N N . GLY A 1 260 ? -7.940 -15.502 13.868 1.00 91.50 260 GLY A N 1
ATOM 2108 C CA . GLY A 1 260 ? -8.536 -15.075 15.142 1.00 91.50 260 GLY A CA 1
ATOM 2109 C C . GLY A 1 260 ? -8.828 -13.573 15.262 1.00 91.50 260 GLY A C 1
ATOM 2110 O O . GLY A 1 260 ? -9.300 -13.137 16.305 1.00 91.50 260 GLY A O 1
ATOM 2111 N N . VAL A 1 261 ? -8.572 -12.779 14.218 1.00 93.31 261 VAL A N 1
ATOM 2112 C CA . VAL A 1 261 ? -8.869 -11.338 14.187 1.00 93.31 261 VAL A CA 1
ATOM 2113 C C . VAL A 1 261 ? -10.299 -11.127 13.690 1.00 93.31 261 VAL A C 1
ATOM 2115 O O . VAL A 1 261 ? -10.664 -11.673 12.648 1.00 93.31 261 VAL A O 1
ATOM 2118 N N . ALA A 1 262 ? -11.104 -10.335 14.394 1.00 89.81 262 ALA A N 1
ATOM 2119 C CA . ALA A 1 262 ? -12.446 -9.967 13.945 1.00 89.81 262 ALA A CA 1
ATOM 2120 C C . ALA A 1 262 ? -12.398 -8.790 12.956 1.00 89.81 262 ALA A C 1
ATOM 2122 O O . ALA A 1 262 ? -11.534 -7.917 13.045 1.00 89.81 262 ALA A O 1
ATOM 2123 N N . THR A 1 263 ? -13.322 -8.768 12.006 1.00 87.88 263 THR A N 1
ATOM 2124 C CA . THR A 1 263 ? -13.616 -7.602 11.164 1.00 87.88 263 THR A CA 1
ATOM 2125 C C . THR A 1 263 ? -14.495 -6.624 11.944 1.00 87.88 263 THR A C 1
ATOM 2127 O O . THR A 1 263 ? -15.354 -7.010 12.736 1.00 87.88 263 THR A O 1
ATOM 2130 N N . ILE A 1 264 ? -14.244 -5.334 11.759 1.00 87.62 264 ILE A N 1
ATOM 2131 C CA . ILE A 1 264 ? -14.976 -4.251 12.414 1.00 87.62 264 ILE A CA 1
ATOM 2132 C C . ILE A 1 264 ? -16.253 -3.990 11.616 1.00 87.62 264 ILE A C 1
ATOM 2134 O O . ILE A 1 264 ? -16.218 -3.937 10.389 1.00 87.62 264 ILE A O 1
ATOM 2138 N N . GLY A 1 265 ? -17.377 -3.804 12.307 1.00 69.19 265 GLY A N 1
ATOM 2139 C CA . GLY A 1 265 ? -18.667 -3.536 11.669 1.00 69.19 265 GLY A CA 1
ATOM 2140 C C . GLY A 1 265 ? -19.435 -4.785 11.227 1.00 69.19 265 GLY A C 1
ATOM 2141 O O . GLY A 1 265 ? -20.565 -4.652 10.761 1.00 69.19 265 GLY A O 1
ATOM 2142 N N . GLU A 1 266 ? -18.901 -5.996 11.432 1.00 56.88 266 GLU A N 1
ATOM 2143 C CA . GLU A 1 266 ? -19.744 -7.192 11.436 1.00 56.88 266 GLU A CA 1
ATOM 2144 C C . GLU A 1 266 ? -20.650 -7.130 12.665 1.00 56.88 266 GLU A C 1
ATOM 2146 O O . GLU A 1 266 ? -20.270 -7.474 13.787 1.00 56.88 266 GLU A O 1
ATOM 2151 N N . SER A 1 267 ? -21.891 -6.688 12.458 1.00 39.69 267 SER A N 1
ATOM 2152 C CA . SER A 1 267 ? -22.957 -7.075 13.361 1.00 39.69 267 SER A CA 1
ATOM 2153 C C . SER A 1 267 ? -22.977 -8.601 13.369 1.00 39.69 267 SER A C 1
ATOM 2155 O O . SER A 1 267 ? -23.343 -9.219 12.367 1.00 39.69 267 SER A O 1
ATOM 2157 N N . THR A 1 268 ? -22.650 -9.216 14.502 1.00 36.78 268 THR A N 1
ATOM 2158 C CA . THR A 1 268 ? -23.218 -10.521 14.844 1.00 36.78 268 THR A CA 1
ATOM 2159 C C . THR A 1 268 ? -24.720 -10.311 15.032 1.00 36.78 268 THR A C 1
ATOM 2161 O O . THR A 1 268 ? -25.254 -10.268 16.136 1.00 36.78 268 THR A O 1
ATOM 2164 N N . GLY A 1 269 ? -25.425 -10.093 13.920 1.00 31.36 269 GLY A N 1
ATOM 2165 C CA . GLY A 1 269 ? -26.863 -10.244 13.887 1.00 31.36 269 GLY A CA 1
ATOM 2166 C C . GLY A 1 269 ? -27.161 -11.692 14.281 1.00 31.36 269 GLY A C 1
ATOM 2167 O O . GLY A 1 269 ? -26.442 -12.590 13.839 1.00 31.36 269 GLY A O 1
ATOM 2168 N N . PRO A 1 270 ? -28.184 -11.959 15.106 1.00 33.22 270 PRO A N 1
ATOM 2169 C CA . PRO A 1 270 ? -28.417 -13.280 15.690 1.00 33.22 270 PRO A CA 1
ATOM 2170 C C . PRO A 1 270 ? -28.702 -14.414 14.689 1.00 33.22 270 PRO A C 1
ATOM 2172 O O . PRO A 1 270 ? -28.907 -15.539 15.122 1.00 33.22 270 PRO A O 1
ATOM 2175 N N . ASN A 1 271 ? -28.686 -14.173 13.376 1.00 33.94 271 ASN A N 1
ATOM 2176 C CA . ASN A 1 271 ? -28.934 -15.186 12.357 1.00 33.94 271 ASN A CA 1
ATOM 2177 C C . ASN A 1 271 ? -27.874 -15.110 11.256 1.00 33.94 271 ASN A C 1
ATOM 2179 O O . ASN A 1 271 ? -28.079 -14.477 10.223 1.00 33.94 271 ASN A O 1
ATOM 2183 N N . GLY A 1 272 ? -26.740 -15.774 11.475 1.00 29.38 272 GLY A N 1
ATOM 2184 C CA . GLY A 1 272 ? -25.839 -16.121 10.386 1.00 29.38 272 GLY A CA 1
ATOM 2185 C C . GLY A 1 272 ? -26.480 -17.189 9.505 1.00 29.38 272 GLY A C 1
ATOM 2186 O O . GLY A 1 272 ? -26.708 -18.301 9.973 1.00 29.38 272 GLY A O 1
ATOM 2187 N N . VAL A 1 273 ? -26.736 -16.864 8.241 1.00 29.94 273 VAL A N 1
ATOM 2188 C CA . VAL A 1 273 ? -26.720 -17.829 7.138 1.00 29.94 273 VAL A CA 1
ATOM 2189 C C . VAL A 1 273 ? -26.143 -17.101 5.928 1.00 29.94 273 VAL A C 1
ATOM 2191 O O . VAL A 1 273 ? -26.592 -16.006 5.593 1.00 29.94 273 VAL A O 1
ATOM 2194 N N . VAL A 1 274 ? -25.101 -17.719 5.374 1.00 38.34 274 VAL A N 1
ATOM 2195 C CA . VAL A 1 274 ? -24.381 -17.377 4.139 1.00 38.34 274 VAL A CA 1
ATOM 2196 C C . VAL A 1 274 ? -25.334 -17.220 2.959 1.00 38.34 274 VAL A C 1
ATOM 2198 O O . VAL A 1 274 ? -26.267 -18.049 2.859 1.00 38.34 274 VAL A O 1
#

InterPro domains:
  IPR000719 Protein kinase domain [PF00069] (28-258)
  IPR000719 Protein kinase domain [PS50011] (1-258)
  IPR000719 Protein kinase domain [SM00220] (3-258)
  IPR008271 Serine/threonine-protein kinase, active site [PS00108] (70-82)
  IPR011009 Protein kinase-like domain superfamily [SSF56112] (28-262)

Secondary structure (DSSP, 8-state):
----------EEEETTEEE-----TT--------SEEHHHHTSS---HHHHHHHHHHHHHHHHHHHHTTEE-S--SGGGEEEEEE--TTS--EEEEEEE---TT-EE--TT--B-S---S-TTT--HHHHTT--B-HHHHHHHHHHHHHHHHHTS-TT---HHHHHSTTHHHHHHHHHHHHH--HHHHHHHHHHH-TTSTHHHHHHHHHHT--SSS----GGG-TTS-HHHHHHHHHHS-SSGGGSPPHHHHHTSGGGTTPPPTT----S----

Radius of gyration: 19.53 Å; Cα contacts (8 Å, |Δi|>4): 412; chains: 1; bounding box: 62×38×55 Å

Nearest PDB structures (foldseek):
  6ytg-assembly1_A  TM=7.044E-01  e=5.795E-10  Homo sapiens
  2wel-assembly1_A  TM=6.975E-01  e=1.384E-09  Homo sapiens
  7uiq-assembly2_B  TM=7.362E-01  e=1.287E-08  Homo sapiens
  3c50-assembly1_B  TM=7.382E-01  e=1.660E-07  Bos taurus
  6jkm-assembly1_A  TM=4.661E-01  e=2.065E-04  Drosophila melanogaster

Solvent-accessible surface area (backbone atoms only — not comparable to full-atom values): 15835 Å² total; per-residue (Å²): 135,84,78,78,81,82,85,64,84,76,54,79,82,52,93,80,45,41,52,80,68,86,87,64,98,81,81,76,89,82,72,87,88,53,89,41,26,40,60,70,64,48,70,56,91,72,53,72,65,58,48,50,18,51,52,48,28,52,39,50,52,49,28,55,33,49,77,71,25,39,40,51,56,50,62,42,42,74,33,28,34,33,31,66,50,79,49,96,97,54,78,70,45,68,52,38,62,42,82,52,78,59,81,73,30,31,52,41,56,94,99,46,49,48,64,70,50,72,52,38,56,84,71,29,39,28,77,46,26,78,55,24,20,68,36,48,71,43,40,50,34,23,8,45,31,48,41,49,47,21,64,76,65,68,40,67,84,40,65,64,54,70,71,48,55,77,36,98,54,24,68,55,58,33,52,40,43,51,47,29,33,42,50,47,77,66,26,41,52,37,30,48,64,63,50,29,84,91,34,84,45,38,63,52,52,52,51,51,64,64,66,50,49,98,85,46,63,69,61,43,52,86,69,48,78,93,50,60,68,56,53,40,54,53,36,54,38,22,38,34,45,15,55,90,66,26,48,50,50,62,57,54,63,68,33,76,73,47,63,94,56,60,58,48,62,68,73,83,57,98,73,87,76,135

Sequence (274 aa):
MFYIARLKPWVRGIADSLVFVDTVEDDIFVYEFLPTDLLRFSQPALSVETKRSILKSVLTGLSELHNRGIMHTDIKPNNILVDYNETLGEAPIVTQVRISDLEDSVLLREGRCMQGCLCGNELWRSPESWARAKQDHASHIYSFAVLAIHVMLNHTVFRPSDEELDGDMAWWHILRLHISYFADEEGFRGLLKHVGQENPFFDRLIALAGDFDAEKLRKPFALWHYVDAGFRDLVGKMANLDPKKRITATEALQHPWFQGVATIGESTGPNGVV

Mean predicted aligned error: 7.37 Å

pLDDT: mean 86.62, std 18.5, range [24.89, 98.81]

Organism: NCBI:txid2588326